Protein AF-A0A2D0HPA8-F1 (afdb_monomer_lite)

Sequence (218 aa):
MHELEEEIITNEELNSIHDSSLLIKNELLFLSPEKITESLLILWAENDDTSVSFEEDIQTKLNQIVSYNKPSDILLEEEEILIPQNEFSDEEIAYLFPPISQDISSSIDSQSCFSCILSDVWGEEPQSWNISMTPSFIKDIKNIDKKIHDLVLNAINQISEYPMKILGKTVKPLTGEKRYKGFWRYRIKDKYRLLYQPIKEEMKVILHSLKSRAEAYD

Structure (mmCIF, N/CA/C/O backbone):
data_AF-A0A2D0HPA8-F1
#
_entry.id   AF-A0A2D0HPA8-F1
#
loop_
_atom_site.group_PDB
_atom_site.id
_atom_site.type_symbol
_atom_site.label_atom_id
_atom_site.label_alt_id
_atom_site.label_comp_id
_atom_site.label_asym_id
_atom_site.label_entity_id
_atom_site.label_seq_id
_atom_site.pdbx_PDB_ins_code
_atom_site.Cartn_x
_atom_site.Cartn_y
_atom_site.Cartn_z
_atom_site.occupancy
_atom_site.B_iso_or_equiv
_atom_site.auth_seq_id
_atom_site.auth_comp_id
_atom_site.auth_asym_id
_atom_site.auth_atom_id
_atom_site.pdbx_PDB_model_num
ATOM 1 N N . MET A 1 1 ? 25.715 64.126 16.005 1.00 42.31 1 MET A N 1
ATOM 2 C CA . MET A 1 1 ? 26.228 62.775 16.294 1.00 42.31 1 MET A CA 1
ATOM 3 C C . MET A 1 1 ? 25.061 61.994 16.853 1.00 42.31 1 MET A C 1
ATOM 5 O O . MET A 1 1 ? 24.726 62.199 18.007 1.00 42.31 1 MET A O 1
ATOM 9 N N . HIS A 1 2 ? 24.366 61.248 15.997 1.00 47.84 2 HIS A N 1
ATOM 10 C CA . HIS A 1 2 ? 23.400 60.243 16.429 1.00 47.84 2 HIS A CA 1
ATOM 11 C C . HIS A 1 2 ? 24.140 58.913 16.333 1.00 47.84 2 HIS A C 1
ATOM 13 O O . HIS A 1 2 ? 24.562 58.536 15.241 1.00 47.84 2 HIS A O 1
ATOM 19 N N . GLU A 1 3 ? 24.401 58.299 17.483 1.00 51.81 3 GLU A N 1
ATOM 20 C CA . GLU A 1 3 ? 24.904 56.931 17.571 1.00 51.81 3 GLU A CA 1
ATOM 21 C C . GLU A 1 3 ? 23.795 56.000 17.074 1.00 51.81 3 GLU A C 1
ATOM 23 O O . GLU A 1 3 ? 22.666 56.054 17.559 1.00 51.81 3 GLU A O 1
ATOM 28 N N . LEU A 1 4 ? 24.102 55.227 16.033 1.00 57.81 4 LEU A N 1
ATOM 29 C CA . LEU A 1 4 ? 23.265 54.127 15.576 1.00 57.81 4 LEU A CA 1
ATOM 30 C C . LEU A 1 4 ? 23.593 52.935 16.474 1.00 57.81 4 LEU A C 1
ATOM 32 O O . LEU A 1 4 ? 24.712 52.426 16.438 1.00 57.81 4 LEU A O 1
ATOM 36 N N . GLU A 1 5 ? 22.638 52.541 17.309 1.00 56.62 5 GLU A N 1
ATOM 37 C CA . GLU A 1 5 ? 22.696 51.288 18.053 1.00 56.62 5 GLU A CA 1
ATOM 38 C C . GLU A 1 5 ? 22.391 50.152 17.067 1.00 56.62 5 GLU A C 1
ATOM 40 O O . GLU A 1 5 ? 21.282 50.045 16.546 1.00 56.62 5 GLU A O 1
ATOM 45 N N . GLU A 1 6 ? 23.404 49.349 16.738 1.00 56.59 6 GLU A N 1
ATOM 46 C CA . GLU A 1 6 ? 23.232 48.139 15.934 1.00 56.59 6 GLU A CA 1
ATOM 47 C C . GLU A 1 6 ? 22.634 47.033 16.814 1.00 56.59 6 GLU A C 1
ATOM 49 O O . GLU A 1 6 ? 23.250 46.576 17.780 1.00 56.59 6 GLU A O 1
ATOM 54 N N . GLU A 1 7 ? 21.414 46.615 16.485 1.00 61.91 7 GLU A N 1
ATOM 55 C CA . GLU A 1 7 ? 20.700 45.535 17.160 1.00 61.91 7 GLU A CA 1
ATOM 56 C C . GLU A 1 7 ? 21.277 44.181 16.709 1.00 61.91 7 GLU A C 1
ATOM 58 O O . GLU A 1 7 ? 21.147 43.765 15.555 1.00 61.91 7 GLU A O 1
ATOM 63 N N . ILE A 1 8 ? 21.991 43.503 17.611 1.00 62.97 8 ILE A N 1
ATOM 64 C CA . ILE A 1 8 ? 22.601 42.196 17.343 1.00 62.97 8 ILE A CA 1
ATOM 65 C C . ILE A 1 8 ? 21.520 41.124 17.496 1.00 62.97 8 ILE A C 1
ATOM 67 O O . ILE A 1 8 ? 21.228 40.682 18.607 1.00 62.97 8 ILE A O 1
ATOM 71 N N . ILE A 1 9 ? 20.955 40.690 16.369 1.00 57.47 9 ILE A N 1
ATOM 72 C CA . ILE A 1 9 ? 20.030 39.551 16.316 1.00 57.47 9 ILE A CA 1
ATOM 73 C C . ILE A 1 9 ? 20.774 38.293 16.769 1.00 57.47 9 ILE A C 1
ATOM 75 O O . ILE A 1 9 ? 21.860 37.967 16.278 1.00 57.47 9 ILE A O 1
ATOM 79 N N . THR A 1 10 ? 20.193 37.580 17.728 1.00 70.31 10 THR A N 1
ATOM 80 C CA . THR A 1 10 ? 20.822 36.394 18.309 1.00 70.31 10 THR A CA 1
ATOM 81 C C . THR A 1 10 ? 20.613 35.162 17.423 1.00 70.31 10 THR A C 1
ATOM 83 O O . THR A 1 10 ? 19.606 35.015 16.731 1.00 70.31 10 THR A O 1
ATOM 86 N N . ASN A 1 11 ? 21.561 34.219 17.450 1.00 54.97 11 ASN A N 1
ATOM 87 C CA . ASN A 1 11 ? 21.474 32.980 16.659 1.00 54.97 11 ASN A CA 1
ATOM 88 C C . ASN A 1 11 ? 20.256 32.101 17.021 1.00 54.97 11 ASN A C 1
ATOM 90 O O . ASN A 1 11 ? 19.875 31.232 16.239 1.00 54.97 11 ASN A O 1
ATOM 94 N N . GLU A 1 12 ? 19.640 32.309 18.187 1.00 64.44 12 GLU A N 1
ATOM 95 C CA . GLU A 1 12 ? 18.405 31.624 18.591 1.00 64.44 12 GLU A CA 1
ATOM 96 C C . GLU A 1 12 ? 17.183 32.131 17.812 1.00 64.44 12 GLU A C 1
ATOM 98 O O . GLU A 1 12 ? 16.367 31.328 17.356 1.00 64.44 12 GLU A O 1
ATOM 103 N N . GLU A 1 13 ? 17.097 33.439 17.561 1.00 62.66 13 GLU A N 1
ATOM 104 C CA . GLU A 1 13 ? 16.017 34.038 16.768 1.00 62.66 13 GLU A CA 1
ATOM 105 C C . GLU A 1 13 ? 16.114 33.637 15.292 1.00 62.66 13 GLU A C 1
ATOM 107 O O . GLU A 1 13 ? 15.105 33.297 14.673 1.00 62.66 13 GLU A O 1
ATOM 112 N N . LEU A 1 14 ? 17.332 33.553 14.743 1.00 56.69 14 LEU A N 1
ATOM 113 C CA . LEU A 1 14 ? 17.553 33.066 13.376 1.00 56.69 14 LEU A CA 1
ATOM 114 C C . LEU A 1 14 ? 17.110 31.606 13.186 1.00 56.69 14 LEU A C 1
ATOM 116 O O . LEU A 1 14 ? 16.544 31.268 12.144 1.00 56.69 14 LEU A O 1
ATOM 120 N N . ASN A 1 15 ? 17.309 30.748 14.190 1.00 50.81 15 ASN A N 1
ATOM 121 C CA . ASN A 1 15 ? 16.859 29.354 14.129 1.00 50.81 15 ASN A CA 1
ATOM 122 C C . ASN A 1 15 ? 15.328 29.234 14.242 1.00 50.81 15 ASN A C 1
ATOM 124 O O . ASN A 1 15 ? 14.728 28.438 13.521 1.00 50.81 15 ASN A O 1
ATOM 128 N N . SER A 1 16 ? 14.685 30.079 15.055 1.00 57.41 16 SER A N 1
ATOM 129 C CA . SER A 1 16 ? 13.218 30.148 15.167 1.00 57.41 16 SER A CA 1
ATOM 130 C C . SER A 1 16 ? 12.544 30.585 13.853 1.00 57.41 16 SER A C 1
ATOM 132 O O . SER A 1 16 ? 11.535 30.013 13.421 1.00 57.41 16 SER A O 1
ATOM 134 N N . ILE A 1 17 ? 13.149 31.550 13.148 1.00 57.31 17 ILE A N 1
ATOM 135 C CA . ILE A 1 17 ? 12.680 32.003 11.828 1.00 57.31 17 ILE A CA 1
ATOM 136 C C . ILE A 1 17 ? 12.867 30.897 10.775 1.00 57.31 17 ILE A C 1
ATOM 138 O O . ILE A 1 17 ? 12.005 30.703 9.909 1.00 57.31 17 ILE A O 1
ATOM 142 N N . HIS A 1 18 ? 13.962 30.130 10.851 1.00 54.34 18 HIS A N 1
ATOM 143 C CA . HIS A 1 18 ? 14.224 29.063 9.888 1.00 54.34 18 HIS A CA 1
ATOM 144 C C . HIS A 1 18 ? 13.228 27.897 10.007 1.00 54.34 18 HIS A C 1
ATOM 146 O O . HIS A 1 18 ? 12.743 27.414 8.975 1.00 54.34 18 HIS A O 1
ATOM 152 N N . ASP A 1 19 ? 12.869 27.503 11.232 1.00 53.75 19 ASP A N 1
ATOM 153 C CA . ASP A 1 19 ? 11.889 26.441 11.491 1.00 53.75 19 ASP A CA 1
ATOM 154 C C . ASP A 1 19 ? 10.466 26.854 11.085 1.00 53.75 19 ASP A C 1
ATOM 156 O O . ASP A 1 19 ? 9.742 26.072 10.459 1.00 53.75 19 ASP A O 1
ATOM 160 N N . SER A 1 20 ? 10.095 28.116 11.319 1.00 55.00 20 SER A N 1
ATOM 161 C CA . SER A 1 20 ? 8.803 28.668 10.884 1.00 55.00 20 SER A CA 1
ATOM 162 C C . SER A 1 20 ? 8.675 28.685 9.351 1.00 55.00 20 SER A C 1
ATOM 164 O O . SER A 1 20 ? 7.633 28.334 8.796 1.00 55.00 20 SER A O 1
ATOM 166 N N . SER A 1 21 ? 9.764 28.995 8.634 1.00 54.41 21 SER A N 1
ATOM 167 C CA . SER A 1 21 ? 9.801 28.963 7.162 1.00 54.41 21 SER A CA 1
ATOM 168 C C . SER A 1 21 ? 9.647 27.549 6.584 1.00 54.41 21 SER A C 1
ATOM 170 O O . SER A 1 21 ? 9.058 27.372 5.514 1.00 54.41 21 SER A O 1
ATOM 172 N N . LEU A 1 22 ? 10.171 26.526 7.267 1.00 51.84 22 LEU A N 1
ATOM 173 C CA . LEU A 1 22 ? 10.079 25.128 6.830 1.00 51.84 22 LEU A CA 1
ATOM 174 C C . LEU A 1 22 ? 8.678 24.539 7.029 1.00 51.84 22 LEU A C 1
ATOM 176 O O . LEU A 1 22 ? 8.232 23.755 6.189 1.00 51.84 22 LEU A O 1
ATOM 180 N N . LEU A 1 23 ? 7.974 24.940 8.089 1.00 53.09 23 LEU A N 1
ATOM 181 C CA . LEU A 1 23 ? 6.579 24.556 8.317 1.00 53.09 23 LEU A CA 1
ATOM 182 C C . LEU A 1 23 ? 5.662 25.098 7.213 1.00 53.09 23 LEU A C 1
ATOM 184 O O . LEU A 1 23 ? 4.943 24.321 6.585 1.00 53.09 23 LEU A O 1
ATOM 188 N N . ILE A 1 24 ? 5.792 26.385 6.880 1.00 58.16 24 ILE A N 1
ATOM 189 C CA . ILE A 1 24 ? 4.977 27.034 5.841 1.00 58.16 24 ILE A CA 1
ATOM 190 C C . ILE A 1 24 ? 5.233 26.405 4.459 1.00 58.16 24 ILE A C 1
ATOM 192 O O . ILE A 1 24 ? 4.303 26.155 3.694 1.00 58.16 24 ILE A O 1
ATOM 196 N N . LYS A 1 25 ? 6.490 26.063 4.135 1.00 56.59 25 LYS A N 1
ATOM 197 C CA . LYS A 1 25 ? 6.831 25.413 2.854 1.00 56.59 25 LYS A CA 1
ATOM 198 C C . LYS A 1 25 ? 6.223 24.018 2.699 1.00 56.59 25 LYS A C 1
ATOM 200 O O . LYS A 1 25 ? 5.894 23.634 1.580 1.00 56.59 25 LYS A O 1
ATOM 205 N N . ASN A 1 26 ? 6.082 23.265 3.789 1.00 49.19 26 ASN A N 1
ATOM 206 C CA . ASN A 1 26 ? 5.514 21.917 3.741 1.00 49.19 26 ASN A CA 1
ATOM 207 C C . ASN A 1 26 ? 3.983 21.921 3.667 1.00 49.19 26 ASN A C 1
ATOM 209 O O . ASN A 1 26 ? 3.405 21.007 3.085 1.00 49.19 26 ASN A O 1
ATOM 213 N N . GLU A 1 27 ? 3.334 22.951 4.203 1.00 54.69 27 GLU A N 1
ATOM 214 C CA . GLU A 1 27 ? 1.876 23.090 4.181 1.00 54.69 27 GLU A CA 1
ATOM 215 C C . GLU A 1 27 ? 1.362 23.551 2.803 1.00 54.69 27 GLU A C 1
ATOM 217 O O . GLU A 1 27 ? 0.350 23.055 2.305 1.00 54.69 27 GLU A O 1
ATOM 222 N N . LEU A 1 28 ? 2.133 24.396 2.107 1.00 54.59 28 LEU A N 1
ATOM 223 C CA . LEU A 1 28 ? 1.810 24.877 0.757 1.00 54.59 28 LEU A CA 1
ATOM 224 C C . LEU A 1 28 ? 1.932 23.804 -0.344 1.00 54.59 28 LEU A C 1
ATOM 226 O O . LEU A 1 28 ? 1.370 23.977 -1.423 1.00 54.59 28 LEU A O 1
ATOM 230 N N . LEU A 1 29 ? 2.623 22.684 -0.091 1.00 56.84 29 LEU A N 1
ATOM 231 C CA . LEU A 1 29 ? 2.801 21.599 -1.072 1.00 56.84 29 LEU A CA 1
ATOM 232 C C . LEU A 1 29 ? 1.519 20.799 -1.360 1.00 56.84 29 LEU A C 1
ATOM 234 O O . LEU A 1 29 ? 1.482 20.049 -2.336 1.00 56.84 29 LEU A O 1
ATOM 238 N N . PHE A 1 30 ? 0.477 20.953 -0.539 1.00 59.31 30 PHE A N 1
ATOM 239 C CA . PHE A 1 30 ? -0.777 20.197 -0.654 1.00 59.31 30 PHE A CA 1
ATOM 240 C C . PHE A 1 30 ? -1.977 21.046 -1.087 1.00 59.31 30 PHE A C 1
ATOM 242 O O . PHE A 1 30 ? -3.088 20.527 -1.207 1.00 59.31 30 PHE A O 1
ATOM 249 N N . LEU A 1 31 ? -1.775 22.342 -1.330 1.00 64.50 31 LEU A N 1
ATOM 250 C CA . LEU A 1 31 ? -2.844 23.244 -1.743 1.00 64.50 31 LEU A CA 1
ATOM 251 C C . LEU A 1 31 ? -3.004 23.261 -3.268 1.00 64.50 31 LEU A C 1
ATOM 253 O O . LEU A 1 31 ? -2.039 23.148 -4.024 1.00 64.50 31 LEU A O 1
ATOM 257 N N . SER A 1 32 ? -4.250 23.411 -3.727 1.00 69.44 32 SER A N 1
ATOM 258 C CA . SER A 1 32 ? -4.522 23.688 -5.138 1.00 69.44 32 SER A CA 1
ATOM 259 C C . SER A 1 32 ? -3.882 25.025 -5.541 1.00 69.44 32 SER A C 1
ATOM 261 O O . SER A 1 32 ? -3.749 25.911 -4.693 1.00 69.44 32 SER A O 1
ATOM 263 N N . PRO A 1 33 ? -3.518 25.218 -6.823 1.00 68.81 33 PRO A N 1
ATOM 264 C CA . PRO A 1 33 ? -2.883 26.455 -7.287 1.00 68.81 33 PRO A CA 1
ATOM 265 C C . PRO A 1 33 ? -3.643 27.733 -6.895 1.00 68.81 33 PRO A C 1
ATOM 267 O O . PRO A 1 33 ? -3.026 28.715 -6.499 1.00 68.81 33 PRO A O 1
ATOM 270 N N . GLU A 1 34 ? -4.976 27.682 -6.924 1.00 69.00 34 GLU A N 1
ATOM 271 C CA . GLU A 1 34 ? -5.874 28.780 -6.533 1.00 69.00 34 GLU A CA 1
ATOM 272 C C . GLU A 1 34 ? -5.780 29.110 -5.032 1.00 69.00 34 GLU A C 1
ATOM 274 O O . GLU A 1 34 ? -5.759 30.274 -4.634 1.00 69.00 34 GLU A O 1
ATOM 279 N N . LYS A 1 35 ? -5.639 28.089 -4.180 1.00 72.00 35 LYS A N 1
ATOM 280 C CA . LYS A 1 35 ? -5.486 28.284 -2.733 1.00 72.00 35 LYS A CA 1
ATOM 281 C C . LYS A 1 35 ? -4.099 28.795 -2.365 1.00 72.00 35 LYS A C 1
ATOM 283 O O . LYS A 1 35 ? -3.975 29.592 -1.444 1.00 72.00 35 LYS A O 1
ATOM 288 N N . ILE A 1 36 ? -3.067 28.389 -3.107 1.00 77.12 36 ILE A N 1
ATOM 289 C CA . ILE A 1 36 ? -1.711 28.928 -2.938 1.00 77.12 36 ILE A CA 1
ATOM 290 C C . ILE A 1 36 ? -1.713 30.434 -3.222 1.00 77.12 36 ILE A C 1
ATOM 292 O O . ILE A 1 36 ? -1.121 31.196 -2.460 1.00 77.12 36 ILE A O 1
ATOM 296 N N . THR A 1 37 ? -2.409 30.877 -4.274 1.00 75.62 37 THR A N 1
ATOM 297 C CA . THR A 1 37 ? -2.510 32.306 -4.600 1.00 75.62 37 THR A CA 1
ATOM 298 C C . THR A 1 37 ? -3.247 33.100 -3.526 1.00 75.62 37 THR A C 1
ATOM 300 O O . THR A 1 37 ? -2.776 34.171 -3.162 1.00 75.62 37 THR A O 1
ATOM 303 N N . GLU A 1 38 ? -4.335 32.572 -2.959 1.00 73.00 38 GLU A N 1
ATOM 304 C CA . GLU A 1 38 ? -5.063 33.245 -1.873 1.00 73.00 38 GLU A CA 1
ATOM 305 C C . GLU A 1 38 ? -4.237 33.328 -0.582 1.00 73.00 38 GLU A C 1
ATOM 307 O O . GLU A 1 38 ? -4.158 34.391 0.030 1.00 73.00 38 GLU A O 1
ATOM 312 N N . SER A 1 39 ? -3.561 32.243 -0.188 1.00 75.31 39 SER A N 1
ATOM 313 C CA . SER A 1 39 ? -2.704 32.239 1.006 1.00 75.31 39 SER A CA 1
ATOM 314 C C . SER A 1 39 ? -1.502 33.176 0.871 1.00 75.31 39 SER A C 1
ATOM 316 O O . SER A 1 39 ? -1.130 33.839 1.837 1.00 75.31 39 SER A O 1
ATOM 318 N N . LEU A 1 40 ? -0.910 33.275 -0.323 1.00 75.06 40 LEU A N 1
ATOM 319 C CA . LEU A 1 40 ? 0.162 34.236 -0.586 1.00 75.06 40 LEU A CA 1
ATOM 320 C C . LEU A 1 40 ? -0.352 35.680 -0.574 1.00 75.06 40 LEU A C 1
ATOM 322 O O . LEU A 1 40 ? 0.330 36.546 -0.037 1.00 75.06 40 LEU A O 1
ATOM 326 N N . LEU A 1 41 ? -1.558 35.935 -1.093 1.00 72.62 41 LEU A N 1
ATOM 327 C CA . LEU A 1 41 ? -2.172 37.266 -1.089 1.00 72.62 41 LEU A CA 1
ATOM 328 C C . LEU A 1 41 ? -2.477 37.761 0.337 1.00 72.62 41 LEU A C 1
ATOM 330 O O . LEU A 1 41 ? -2.283 38.937 0.631 1.00 72.62 41 LEU A O 1
ATOM 334 N N . ILE A 1 42 ? -2.910 36.866 1.232 1.00 74.88 42 ILE A N 1
ATOM 335 C CA . ILE A 1 42 ? -3.140 37.180 2.654 1.00 74.88 42 ILE A CA 1
ATOM 336 C C . ILE A 1 42 ? -1.818 37.528 3.351 1.00 74.88 42 ILE A C 1
ATOM 338 O O . ILE A 1 42 ? -1.732 38.556 4.015 1.00 74.88 42 ILE A O 1
ATOM 342 N N . LEU A 1 43 ? -0.764 36.733 3.129 1.00 71.00 43 LEU A N 1
ATOM 343 C CA . LEU A 1 43 ? 0.575 37.011 3.668 1.00 71.00 43 LEU A CA 1
ATOM 344 C C . LEU A 1 43 ? 1.173 38.325 3.138 1.00 71.00 43 LEU A C 1
ATOM 346 O O . LEU A 1 43 ? 1.990 38.947 3.817 1.00 71.00 43 LEU A O 1
ATOM 350 N N . TRP A 1 44 ? 0.793 38.751 1.930 1.00 65.31 44 TRP A N 1
ATOM 351 C CA . TRP A 1 44 ? 1.188 40.049 1.380 1.00 65.31 44 TRP A CA 1
ATOM 352 C C . TRP A 1 44 ? 0.438 41.206 2.039 1.00 65.31 44 TRP A C 1
ATOM 354 O O . TRP A 1 44 ? 1.056 42.218 2.345 1.00 65.31 44 TRP A O 1
ATOM 364 N N . ALA A 1 45 ? -0.866 41.057 2.287 1.00 71.12 45 ALA A N 1
ATOM 365 C CA . ALA A 1 45 ? -1.681 42.098 2.914 1.00 71.12 45 ALA A CA 1
ATOM 366 C C . ALA A 1 45 ? -1.282 42.390 4.373 1.00 71.12 45 ALA A C 1
ATOM 368 O O . ALA A 1 45 ? -1.593 43.458 4.890 1.00 71.12 45 ALA A O 1
ATOM 369 N N . GLU A 1 46 ? -0.598 41.456 5.038 1.00 74.12 46 GLU A N 1
ATOM 370 C CA . GLU A 1 46 ? -0.094 41.632 6.405 1.00 74.12 46 GLU A CA 1
ATOM 371 C C . GLU A 1 46 ? 1.288 42.309 6.475 1.00 74.12 46 GLU A C 1
ATOM 373 O O . GLU A 1 46 ? 1.693 42.747 7.551 1.00 74.12 46 GLU A O 1
ATOM 378 N N . ASN A 1 47 ? 2.009 42.435 5.353 1.00 65.88 47 ASN A N 1
ATOM 379 C CA . ASN A 1 47 ? 3.343 43.041 5.301 1.00 65.88 47 ASN A CA 1
ATOM 380 C C . ASN A 1 47 ? 3.303 44.369 4.530 1.00 65.88 47 ASN A C 1
ATOM 382 O O . ASN A 1 47 ? 3.630 44.433 3.348 1.00 65.88 47 ASN A O 1
ATOM 386 N N . ASP A 1 48 ? 2.910 45.437 5.221 1.00 58.25 48 ASP A N 1
ATOM 387 C CA . ASP A 1 48 ? 2.650 46.765 4.642 1.00 58.25 48 ASP A CA 1
ATOM 388 C C . ASP A 1 48 ? 3.907 47.624 4.376 1.00 58.25 48 ASP A C 1
ATOM 390 O O . ASP A 1 48 ? 3.797 48.826 4.139 1.00 58.25 48 ASP A O 1
ATOM 394 N N . ASP A 1 49 ? 5.115 47.047 4.379 1.00 58.38 49 ASP A N 1
ATOM 395 C CA . ASP A 1 49 ? 6.345 47.822 4.195 1.00 58.38 49 ASP A CA 1
ATOM 396 C C . ASP A 1 49 ? 7.327 47.201 3.187 1.00 58.38 49 ASP A C 1
ATOM 398 O O . ASP A 1 49 ? 7.763 46.058 3.310 1.00 58.38 49 ASP A O 1
ATOM 402 N N . THR A 1 50 ? 7.754 48.048 2.241 1.00 52.41 50 THR A N 1
ATOM 403 C CA . THR A 1 50 ? 8.881 47.928 1.286 1.00 52.41 50 THR A CA 1
ATOM 404 C C . THR A 1 50 ? 8.649 47.303 -0.108 1.00 52.41 50 THR A C 1
ATOM 406 O O . THR A 1 50 ? 8.949 46.157 -0.418 1.00 52.41 50 THR A O 1
ATOM 409 N N . SER A 1 51 ? 8.213 48.188 -1.011 1.00 53.72 51 SER A N 1
ATOM 410 C CA . SER A 1 51 ? 8.709 48.456 -2.378 1.00 53.72 51 SER A CA 1
ATOM 411 C C . SER A 1 51 ? 9.249 47.325 -3.288 1.00 53.72 51 SER A C 1
ATOM 413 O O . SER A 1 51 ? 10.407 46.926 -3.178 1.00 53.72 51 SER A O 1
ATOM 415 N N . VAL A 1 52 ? 8.464 47.019 -4.336 1.00 54.94 52 VAL A N 1
ATOM 416 C CA . VAL A 1 52 ? 8.789 46.861 -5.786 1.00 54.94 52 VAL A CA 1
ATOM 417 C C . VAL A 1 52 ? 9.846 45.826 -6.243 1.00 54.94 52 VAL A C 1
ATOM 419 O O . VAL A 1 52 ? 9.763 45.353 -7.370 1.00 54.94 52 VAL A O 1
ATOM 422 N N . SER A 1 53 ? 10.789 45.382 -5.413 1.00 56.97 53 SER A N 1
ATOM 423 C CA . SER A 1 53 ? 11.832 44.405 -5.801 1.00 56.97 53 SER A CA 1
ATOM 424 C C . SER A 1 53 ? 11.343 42.944 -5.770 1.00 56.97 53 SER A C 1
ATOM 426 O O . SER A 1 53 ? 11.950 42.049 -6.353 1.00 56.97 53 SER A O 1
ATOM 428 N N . PHE A 1 54 ? 10.233 42.676 -5.077 1.00 55.91 54 PHE A N 1
ATOM 429 C CA . PHE A 1 54 ? 9.803 41.312 -4.758 1.00 55.91 54 PHE A CA 1
ATOM 430 C C . PHE A 1 54 ? 8.842 40.693 -5.789 1.00 55.91 54 PHE A C 1
ATOM 432 O O . PHE A 1 54 ? 8.832 39.473 -5.959 1.00 55.91 54 PHE A O 1
ATOM 439 N N . GLU A 1 55 ? 8.084 41.509 -6.534 1.00 60.22 55 GLU A N 1
ATOM 440 C CA . GLU A 1 55 ? 7.183 41.014 -7.590 1.00 60.22 55 GLU A CA 1
ATOM 441 C C . GLU A 1 55 ? 7.955 40.341 -8.734 1.00 60.22 55 GLU A C 1
ATOM 443 O O . GLU A 1 55 ? 7.547 39.279 -9.208 1.00 60.22 55 GLU A O 1
ATOM 448 N N . GLU A 1 56 ? 9.113 40.887 -9.128 1.00 65.88 56 GLU A N 1
ATOM 449 C CA . GLU A 1 56 ? 9.976 40.248 -10.129 1.00 65.88 56 GLU A CA 1
ATOM 450 C C . GLU A 1 56 ? 10.523 38.902 -9.630 1.00 65.88 56 GLU A C 1
ATOM 452 O O . GLU A 1 56 ? 10.617 37.951 -10.411 1.00 65.88 56 GLU A O 1
ATOM 457 N N . ASP A 1 57 ? 10.813 38.766 -8.332 1.00 71.44 57 ASP A N 1
ATOM 458 C CA . ASP A 1 57 ? 11.340 37.524 -7.754 1.00 71.44 57 ASP A CA 1
ATOM 459 C C . ASP A 1 57 ? 10.257 36.435 -7.642 1.00 71.44 57 ASP A C 1
ATOM 461 O O . ASP A 1 57 ? 10.510 35.258 -7.927 1.00 71.44 57 ASP A O 1
ATOM 465 N N . ILE A 1 58 ? 9.014 36.815 -7.323 1.00 70.75 58 ILE A N 1
ATOM 466 C CA . ILE A 1 58 ? 7.876 35.885 -7.308 1.00 70.75 58 ILE A CA 1
ATOM 467 C C . ILE A 1 58 ? 7.486 35.465 -8.719 1.00 70.75 58 ILE A C 1
ATOM 469 O O . ILE A 1 58 ? 7.313 34.267 -8.965 1.00 70.75 58 ILE A O 1
ATOM 473 N N . GLN A 1 59 ? 7.425 36.397 -9.670 1.00 68.00 59 GLN A N 1
ATOM 474 C CA . GLN A 1 59 ? 7.115 36.051 -11.053 1.00 68.00 59 GLN A CA 1
ATOM 475 C C . GLN A 1 59 ? 8.210 35.157 -11.656 1.00 68.00 59 GLN A C 1
ATOM 477 O O . GLN A 1 59 ? 7.911 34.206 -12.382 1.00 68.00 59 GLN A O 1
ATOM 482 N N . THR A 1 60 ? 9.477 35.386 -11.295 1.00 71.94 60 THR A N 1
ATOM 483 C CA . THR A 1 60 ? 10.600 34.529 -11.702 1.00 71.94 60 THR A CA 1
ATOM 484 C C . THR A 1 60 ? 10.488 33.125 -11.103 1.00 71.94 60 THR A C 1
ATOM 486 O O . THR A 1 60 ? 10.653 32.138 -11.824 1.00 71.94 60 THR A O 1
ATOM 489 N N . LYS A 1 61 ? 10.139 32.999 -9.816 1.00 71.94 61 LYS A N 1
ATOM 490 C CA . LYS A 1 61 ? 9.948 31.695 -9.155 1.00 71.94 61 LYS A CA 1
ATOM 491 C C . LYS A 1 61 ? 8.734 30.933 -9.688 1.00 71.94 61 LYS A C 1
ATOM 493 O O . LYS A 1 61 ? 8.837 29.729 -9.924 1.00 71.94 61 LYS A O 1
ATOM 498 N N . LEU A 1 62 ? 7.621 31.613 -9.963 1.00 68.56 62 LEU A N 1
ATOM 499 C CA . LEU A 1 62 ? 6.448 31.005 -10.598 1.00 68.56 62 LEU A CA 1
ATOM 500 C C . LEU A 1 62 ? 6.769 30.522 -12.018 1.00 68.56 62 LEU A C 1
ATOM 502 O O . LEU A 1 62 ? 6.447 29.386 -12.366 1.00 68.56 62 LEU A O 1
ATOM 506 N N . ASN A 1 63 ? 7.489 31.317 -12.812 1.00 65.25 63 ASN A N 1
ATOM 507 C CA . ASN A 1 63 ? 7.912 30.917 -14.156 1.00 65.25 63 ASN A CA 1
ATOM 508 C C . ASN A 1 63 ? 8.887 29.727 -14.139 1.00 65.25 63 ASN A C 1
ATOM 510 O O . ASN A 1 63 ? 8.806 28.857 -15.009 1.00 65.25 63 ASN A O 1
ATOM 514 N N . GLN A 1 64 ? 9.767 29.632 -13.135 1.00 65.06 64 GLN A N 1
ATOM 515 C CA . GLN A 1 64 ? 10.607 28.448 -12.940 1.00 65.06 64 GLN A CA 1
ATOM 516 C C . GLN A 1 64 ? 9.758 27.203 -12.663 1.00 65.06 64 GLN A C 1
ATOM 518 O O . GLN A 1 64 ? 9.956 26.187 -13.329 1.00 65.06 64 GLN A O 1
ATOM 523 N N . ILE A 1 65 ? 8.768 27.289 -11.769 1.00 58.47 65 ILE A N 1
ATOM 524 C CA . ILE A 1 65 ? 7.866 26.174 -11.431 1.00 58.47 65 ILE A CA 1
ATOM 525 C C . ILE A 1 65 ? 7.038 25.730 -12.650 1.00 58.47 65 ILE A C 1
ATOM 527 O O . ILE A 1 65 ? 6.893 24.533 -12.896 1.00 58.47 65 ILE A O 1
ATOM 531 N N . VAL A 1 66 ? 6.550 26.672 -13.462 1.00 59.00 66 VAL A N 1
ATOM 532 C CA . VAL A 1 66 ? 5.801 26.366 -14.693 1.00 59.00 66 VAL A CA 1
ATOM 533 C C . VAL A 1 66 ? 6.702 25.724 -15.758 1.00 59.00 66 VAL A C 1
ATOM 535 O O . VAL A 1 66 ? 6.264 24.805 -16.450 1.00 59.00 66 VAL A O 1
ATOM 538 N N . SER A 1 67 ? 7.980 26.118 -15.855 1.00 48.53 67 SER A N 1
ATOM 539 C CA . SER A 1 67 ? 8.928 25.520 -16.813 1.00 48.53 67 SER A CA 1
ATOM 540 C C . SER A 1 67 ? 9.213 24.032 -16.552 1.00 48.53 67 SER A C 1
ATOM 542 O O . SER A 1 67 ? 9.403 23.275 -17.504 1.00 48.53 67 SER A O 1
ATOM 544 N N . TYR A 1 68 ? 9.158 23.587 -15.290 1.00 45.16 68 TYR A N 1
ATOM 545 C CA . TYR A 1 68 ? 9.329 22.176 -14.914 1.00 45.16 68 TYR A CA 1
ATOM 546 C C . TYR A 1 68 ? 8.116 21.298 -15.248 1.00 45.16 68 TYR A C 1
ATOM 548 O O . TYR A 1 68 ? 8.240 20.075 -15.290 1.00 45.16 68 TYR A O 1
ATOM 556 N N . ASN A 1 69 ? 6.964 21.908 -15.533 1.00 43.72 69 ASN A N 1
ATOM 557 C CA . ASN A 1 69 ? 5.724 21.214 -15.873 1.00 43.72 69 ASN A CA 1
ATOM 558 C C . ASN A 1 69 ? 5.405 21.232 -17.370 1.00 43.72 69 ASN A C 1
ATOM 560 O O . ASN A 1 69 ? 4.297 20.864 -17.753 1.00 43.72 69 ASN A O 1
ATOM 564 N N . LYS A 1 70 ? 6.351 21.625 -18.233 1.00 39.75 70 LYS A N 1
ATOM 565 C CA . LYS A 1 70 ? 6.144 21.556 -19.681 1.00 39.75 70 LYS A CA 1
ATOM 566 C C . LYS A 1 70 ? 6.121 20.078 -20.110 1.00 39.75 70 LYS A C 1
ATOM 568 O O . LYS A 1 70 ? 7.161 19.418 -20.024 1.00 39.75 70 LYS A O 1
ATOM 573 N N . PRO A 1 71 ? 4.971 19.522 -20.537 1.00 39.19 71 PRO A N 1
ATOM 574 C CA . PRO A 1 71 ? 4.930 18.155 -21.026 1.00 39.19 71 PRO A CA 1
ATOM 575 C C . PRO A 1 71 ? 5.807 18.080 -22.275 1.00 39.19 71 PRO A C 1
ATOM 577 O O . PRO A 1 71 ? 5.672 18.886 -23.192 1.00 39.19 71 PRO A O 1
ATOM 580 N N . SER A 1 72 ? 6.761 17.155 -22.277 1.00 40.44 72 SER A N 1
ATOM 581 C CA . SER A 1 72 ? 7.543 16.840 -23.467 1.00 40.44 72 SER A CA 1
ATOM 582 C C . SER A 1 72 ? 6.581 16.358 -24.549 1.00 40.44 72 SER A C 1
ATOM 584 O O . SER A 1 72 ? 5.768 15.476 -24.272 1.00 40.44 72 SER A O 1
ATOM 586 N N . ASP A 1 73 ? 6.666 16.944 -25.743 1.00 43.84 73 ASP A N 1
ATOM 587 C CA . ASP A 1 73 ? 5.875 16.567 -26.913 1.00 43.84 73 ASP A CA 1
ATOM 588 C C . ASP A 1 73 ? 6.061 15.069 -27.207 1.00 43.84 73 ASP A C 1
ATOM 590 O O . ASP A 1 73 ? 7.076 14.635 -27.752 1.00 43.84 73 ASP A O 1
ATOM 594 N N . ILE A 1 74 ? 5.086 14.260 -26.791 1.00 44.62 74 ILE A N 1
ATOM 595 C CA . ILE A 1 74 ? 4.969 12.855 -27.170 1.00 44.62 74 ILE A CA 1
ATOM 596 C C . ILE A 1 74 ? 4.009 12.829 -28.354 1.00 44.62 74 ILE A C 1
ATOM 598 O O . ILE A 1 74 ? 2.802 12.996 -28.189 1.00 44.62 74 ILE A O 1
ATOM 602 N N . LEU A 1 75 ? 4.569 12.636 -29.548 1.00 47.16 75 LEU A N 1
ATOM 603 C CA . LEU A 1 75 ? 3.823 12.262 -30.744 1.00 47.16 75 LEU A CA 1
ATOM 604 C C . LEU A 1 75 ? 3.160 10.904 -30.479 1.00 47.16 75 LEU A C 1
ATOM 606 O O . LEU A 1 75 ? 3.845 9.887 -30.364 1.00 47.16 75 LEU A O 1
ATOM 610 N N . LEU A 1 76 ? 1.838 10.907 -30.325 1.00 44.28 76 LEU A N 1
ATOM 611 C CA . LEU A 1 76 ? 1.023 9.699 -30.307 1.00 44.28 76 LEU A CA 1
ATOM 612 C C . LEU A 1 76 ? 0.570 9.426 -31.741 1.00 44.28 76 LEU A C 1
ATOM 614 O O . LEU A 1 76 ? -0.136 10.237 -32.335 1.00 44.28 76 LEU A O 1
ATOM 618 N N . GLU A 1 77 ? 1.012 8.298 -32.290 1.00 50.78 77 GLU A N 1
ATOM 619 C CA . GLU A 1 77 ? 0.424 7.717 -33.493 1.00 50.78 77 GLU A CA 1
ATOM 620 C C . GLU A 1 77 ? -0.991 7.233 -33.141 1.00 50.78 77 GLU A C 1
ATOM 622 O O . GLU A 1 77 ? -1.190 6.504 -32.166 1.00 50.78 77 GLU A O 1
ATOM 627 N N . GLU A 1 78 ? -1.980 7.711 -33.894 1.00 44.94 78 GLU A N 1
ATOM 628 C CA . GLU A 1 78 ? -3.389 7.360 -33.739 1.00 44.94 78 GLU A CA 1
ATOM 629 C C . GLU A 1 78 ? -3.604 5.911 -34.197 1.00 44.94 78 GLU A C 1
ATOM 631 O O . GLU A 1 78 ? -3.568 5.605 -35.388 1.00 44.94 78 GLU A O 1
ATOM 636 N N . GLU A 1 79 ? -3.805 4.999 -33.247 1.00 50.31 79 GLU A N 1
ATOM 637 C CA . GLU A 1 79 ? -4.226 3.627 -33.530 1.00 50.31 79 GLU A CA 1
ATOM 638 C C . GLU A 1 79 ? -5.765 3.583 -33.514 1.00 50.31 79 GLU A C 1
ATOM 640 O O . GLU A 1 79 ? -6.398 3.791 -32.475 1.00 50.31 79 GLU A O 1
ATOM 645 N N . GLU A 1 80 ? -6.380 3.369 -34.683 1.00 45.22 80 GLU A N 1
ATOM 646 C CA . GLU A 1 80 ? -7.833 3.246 -34.846 1.00 45.22 80 GLU A CA 1
ATOM 647 C C . GLU A 1 80 ? -8.375 2.050 -34.047 1.00 45.22 80 GLU A C 1
ATOM 649 O O . GLU A 1 80 ? -8.197 0.883 -34.405 1.00 45.22 80 GLU A O 1
ATOM 654 N N . ILE A 1 81 ? -9.095 2.338 -32.962 1.00 45.84 81 ILE A N 1
ATOM 655 C CA . ILE A 1 81 ? -9.850 1.336 -32.209 1.00 45.84 81 ILE A CA 1
ATOM 656 C C . ILE A 1 81 ? -11.189 1.112 -32.922 1.00 45.84 81 ILE A C 1
ATOM 658 O O . ILE A 1 81 ? -12.103 1.932 -32.838 1.00 45.84 81 ILE A O 1
ATOM 662 N N . LEU A 1 82 ? -11.318 -0.032 -33.596 1.00 44.03 82 LEU A N 1
ATOM 663 C CA . LEU A 1 82 ? -12.588 -0.541 -34.121 1.00 44.03 82 LEU A CA 1
ATOM 664 C C . LEU A 1 82 ? -13.544 -0.866 -32.961 1.00 44.03 82 LEU A C 1
ATOM 666 O O . LEU A 1 82 ? -13.420 -1.900 -32.302 1.00 44.03 82 LEU A O 1
ATOM 670 N N . ILE A 1 83 ? -14.515 0.016 -32.721 1.00 55.47 83 ILE A N 1
ATOM 671 C CA . ILE A 1 83 ? -15.642 -0.242 -31.818 1.00 55.47 83 ILE A CA 1
ATOM 672 C C . ILE A 1 83 ? -16.669 -1.101 -32.576 1.00 55.47 83 ILE A C 1
ATOM 674 O O . ILE A 1 83 ? -17.140 -0.677 -33.634 1.00 55.47 83 ILE A O 1
ATOM 678 N N . PRO A 1 84 ? -17.053 -2.288 -32.071 1.00 46.12 84 PRO A N 1
ATOM 679 C CA . PRO A 1 84 ? -18.145 -3.049 -32.658 1.00 46.12 84 PRO A CA 1
ATOM 680 C C . PRO A 1 84 ? -19.456 -2.273 -32.486 1.00 46.12 84 PRO A C 1
ATOM 682 O O . PRO A 1 84 ? -19.901 -2.016 -31.367 1.00 46.12 84 PRO A O 1
ATOM 685 N N . GLN A 1 85 ? -20.062 -1.899 -33.612 1.00 47.69 85 GLN A N 1
ATOM 686 C CA . GLN A 1 85 ? -21.418 -1.362 -33.685 1.00 47.69 85 GLN A CA 1
ATOM 687 C C . GLN A 1 85 ? -22.383 -2.480 -33.275 1.00 47.69 85 GLN A C 1
ATOM 689 O O . GLN A 1 85 ? -22.710 -3.356 -34.072 1.00 47.69 85 GLN A O 1
ATOM 694 N N . ASN A 1 86 ? -22.778 -2.494 -32.003 1.00 53.25 86 ASN A N 1
ATOM 695 C CA . ASN A 1 86 ? -23.891 -3.309 -31.543 1.00 53.25 86 ASN A CA 1
ATOM 696 C C . ASN A 1 86 ? -25.153 -2.454 -31.692 1.00 53.25 86 ASN A C 1
ATOM 698 O O . ASN A 1 86 ? -25.433 -1.606 -30.845 1.00 53.25 86 ASN A O 1
ATOM 702 N N . GLU A 1 87 ? -25.853 -2.628 -32.812 1.00 57.28 87 GLU A N 1
ATOM 703 C CA . GLU A 1 87 ? -27.146 -2.000 -33.085 1.00 57.28 87 GLU A CA 1
ATOM 704 C C . GLU A 1 87 ? -28.178 -2.539 -32.083 1.00 57.28 87 GLU A C 1
ATOM 706 O O . GLU A 1 87 ? -28.705 -3.640 -32.234 1.00 57.28 87 GLU A O 1
ATOM 711 N N . PHE A 1 88 ? -28.436 -1.777 -31.022 1.00 58.78 88 PHE A N 1
ATOM 712 C CA . PHE A 1 88 ? -29.643 -1.946 -30.220 1.00 58.78 88 PHE A CA 1
ATOM 713 C C . PHE A 1 88 ? -30.782 -1.219 -30.934 1.00 58.78 88 PHE A C 1
ATOM 715 O O . PHE A 1 88 ? -30.651 -0.047 -31.275 1.00 58.78 88 PHE A O 1
ATOM 722 N N . SER A 1 89 ? -31.891 -1.916 -31.178 1.00 65.19 89 SER A N 1
ATOM 723 C CA . SER A 1 89 ? -33.101 -1.317 -31.739 1.00 65.19 89 SER A CA 1
ATOM 724 C C . SER A 1 89 ? -33.713 -0.317 -30.754 1.00 65.19 89 SER A C 1
ATOM 726 O O . SER A 1 89 ? -33.887 -0.644 -29.577 1.00 65.19 89 SER A O 1
ATOM 728 N N . ASP A 1 90 ? -34.113 0.858 -31.248 1.00 62.16 90 ASP A N 1
ATOM 729 C CA . ASP A 1 90 ? -34.679 1.980 -30.474 1.00 62.16 90 ASP A CA 1
ATOM 730 C C . ASP A 1 90 ? -35.938 1.630 -29.645 1.00 62.16 90 ASP A C 1
ATOM 732 O O . ASP A 1 90 ? -36.364 2.398 -28.782 1.00 62.16 90 ASP A O 1
ATOM 736 N N . GLU A 1 91 ? -36.529 0.454 -29.856 1.00 64.50 91 GLU A N 1
ATOM 737 C CA . GLU A 1 91 ? -37.740 -0.014 -29.174 1.00 64.50 91 GLU A CA 1
ATOM 738 C C . GLU A 1 91 ? -37.481 -0.584 -27.760 1.00 64.50 91 GLU A C 1
ATOM 740 O O . GLU A 1 91 ? -38.412 -0.654 -26.957 1.00 64.50 91 GLU A O 1
ATOM 745 N N . GLU A 1 92 ? -36.236 -0.922 -27.391 1.00 57.56 92 GLU A N 1
ATOM 746 C CA . GLU A 1 92 ? -35.917 -1.479 -26.057 1.00 57.56 92 GLU A CA 1
ATOM 747 C C . GLU A 1 92 ? -35.613 -0.421 -24.976 1.00 57.56 92 GLU A C 1
ATOM 749 O O . GLU A 1 92 ? -35.639 -0.728 -23.782 1.00 57.56 92 GLU A O 1
ATOM 754 N N . ILE A 1 93 ? -35.383 0.846 -25.342 1.00 58.81 93 ILE A N 1
ATOM 755 C CA . ILE A 1 93 ? -34.977 1.897 -24.383 1.00 58.81 93 ILE A CA 1
ATOM 756 C C . ILE A 1 93 ? -36.179 2.469 -23.597 1.00 58.81 93 ILE A C 1
ATOM 758 O O . ILE A 1 93 ? -36.016 3.035 -22.513 1.00 58.81 93 ILE A O 1
ATOM 762 N N . ALA A 1 94 ? -37.412 2.258 -24.070 1.00 56.38 94 ALA A N 1
ATOM 763 C CA . ALA A 1 94 ? -38.622 2.834 -23.472 1.00 56.38 94 ALA A CA 1
ATOM 764 C C . ALA A 1 94 ? -39.036 2.220 -22.115 1.00 56.38 94 ALA A C 1
ATOM 766 O O . ALA A 1 94 ? -39.884 2.783 -21.424 1.00 56.38 94 ALA A O 1
ATOM 767 N N . TYR A 1 95 ? -38.443 1.095 -21.701 1.00 60.78 95 TYR A N 1
ATOM 768 C CA . TYR A 1 95 ? -38.839 0.386 -20.474 1.00 60.78 95 TYR A CA 1
ATOM 769 C C . TYR A 1 95 ? -38.002 0.718 -19.230 1.00 60.78 95 TYR A C 1
ATOM 771 O O . TYR A 1 95 ? -38.329 0.243 -18.143 1.00 60.78 95 TYR A O 1
ATOM 779 N N . LEU A 1 96 ? -36.945 1.530 -19.348 1.00 57.34 96 LEU A N 1
ATOM 780 C CA . LEU A 1 96 ? -36.026 1.793 -18.228 1.00 57.34 96 LEU A CA 1
ATOM 781 C C . LEU A 1 96 ? -36.270 3.110 -17.481 1.00 57.34 96 LEU A C 1
ATOM 783 O O . LEU A 1 96 ? -35.717 3.293 -16.398 1.00 57.34 96 LEU A O 1
ATOM 787 N N . PHE A 1 97 ? -37.123 3.998 -17.994 1.00 59.62 97 PHE A N 1
ATOM 788 C CA . PHE A 1 97 ? -37.413 5.278 -17.346 1.00 59.62 97 PHE A CA 1
ATOM 789 C C . PHE A 1 97 ? -38.924 5.534 -17.312 1.00 59.62 97 PHE A C 1
ATOM 791 O O . PHE A 1 97 ? -39.492 5.934 -18.329 1.00 59.62 97 PHE A O 1
ATOM 798 N N . PRO A 1 98 ? -39.613 5.305 -16.176 1.00 57.19 98 PRO A N 1
ATOM 799 C CA . PRO A 1 98 ? -40.999 5.733 -16.048 1.00 57.19 98 PRO A CA 1
ATOM 800 C C . PRO A 1 98 ? -41.085 7.264 -16.197 1.00 57.19 98 PRO A C 1
ATOM 802 O O . PRO A 1 98 ? -40.185 7.974 -15.736 1.00 57.19 98 PRO A O 1
ATOM 805 N N . PRO A 1 99 ? -42.149 7.790 -16.830 1.00 55.28 99 PRO A N 1
ATOM 806 C CA . PRO A 1 99 ? -42.319 9.224 -17.010 1.00 55.28 99 PRO A CA 1
ATOM 807 C C . PRO A 1 99 ? -42.383 9.909 -15.643 1.00 55.28 99 PRO A C 1
ATOM 809 O O . PRO A 1 99 ? -43.206 9.566 -14.794 1.00 55.28 99 PRO A O 1
ATOM 812 N N . ILE A 1 100 ? -41.492 10.877 -15.435 1.00 53.38 100 ILE A N 1
ATOM 813 C CA . ILE A 1 100 ? -41.500 11.739 -14.255 1.00 53.38 100 ILE A CA 1
ATOM 814 C C . ILE A 1 100 ? -42.756 12.604 -14.349 1.00 53.38 100 ILE A C 1
ATOM 816 O O . ILE A 1 100 ? -42.844 13.495 -15.194 1.00 53.38 100 ILE A O 1
ATOM 820 N N . SER A 1 101 ? -43.737 12.316 -13.496 1.00 54.69 101 SER A N 1
ATOM 821 C CA . SER A 1 101 ? -44.944 13.122 -13.342 1.00 54.69 101 SER A CA 1
ATOM 822 C C . SER A 1 101 ? -44.557 14.541 -12.920 1.00 54.69 101 SER A C 1
ATOM 824 O O . SER A 1 101 ? -44.096 14.771 -11.802 1.00 54.69 101 SER A O 1
ATOM 826 N N . GLN A 1 102 ? -44.718 15.490 -13.837 1.00 56.28 102 GLN A N 1
ATOM 827 C CA . GLN A 1 102 ? -44.588 16.917 -13.574 1.00 56.28 102 GLN A CA 1
ATOM 828 C C . GLN A 1 102 ? -45.860 17.403 -12.881 1.00 56.28 102 GLN A C 1
ATOM 830 O O . GLN A 1 102 ? -46.825 17.713 -13.560 1.00 56.28 102 GLN A O 1
ATOM 835 N N . ASP A 1 103 ? -45.859 17.458 -11.550 1.00 59.59 103 ASP A N 1
ATOM 836 C CA . ASP A 1 103 ? -46.842 18.231 -10.779 1.00 59.59 103 ASP A CA 1
ATOM 837 C C . ASP A 1 103 ? -46.279 18.577 -9.394 1.00 59.59 103 ASP A C 1
ATOM 839 O O . ASP A 1 103 ? -46.685 18.023 -8.377 1.00 59.59 103 ASP A O 1
ATOM 843 N N . ILE A 1 104 ? -45.315 19.503 -9.340 1.00 56.84 104 ILE A N 1
ATOM 844 C CA . ILE A 1 104 ? -45.017 20.270 -8.119 1.00 56.84 104 ILE A CA 1
ATOM 845 C C . ILE A 1 104 ? -44.645 21.699 -8.533 1.00 56.84 104 ILE A C 1
ATOM 847 O O . ILE A 1 104 ? -43.480 22.074 -8.621 1.00 56.84 104 ILE A O 1
ATOM 851 N N . SER A 1 105 ? -45.666 22.503 -8.816 1.00 58.66 105 SER A N 1
ATOM 852 C CA . SER A 1 105 ? -45.562 23.957 -8.910 1.00 58.66 105 SER A CA 1
ATOM 853 C C . SER A 1 105 ? -46.515 24.556 -7.889 1.00 58.66 105 SER A C 1
ATOM 855 O O . SER A 1 105 ? -47.687 24.767 -8.180 1.00 58.66 105 SER A O 1
ATOM 857 N N . SER A 1 106 ? -46.014 24.788 -6.677 1.00 55.47 106 SER A N 1
ATOM 858 C CA . SER A 1 106 ? -46.388 25.961 -5.884 1.00 55.47 106 SER A CA 1
ATOM 859 C C . SER A 1 106 ? -45.629 25.981 -4.559 1.00 55.47 106 SER A C 1
ATOM 861 O O . SER A 1 106 ? -45.845 25.133 -3.698 1.00 55.47 106 SER A O 1
ATOM 863 N N . SER A 1 107 ? -44.840 27.042 -4.392 1.00 56.47 107 SER A N 1
ATOM 864 C CA . SER A 1 107 ? -44.553 27.694 -3.111 1.00 56.47 107 SER A CA 1
ATOM 865 C C . SER A 1 107 ? -43.688 26.932 -2.103 1.00 56.47 107 SER A C 1
ATOM 867 O O . SER A 1 107 ? -44.166 26.500 -1.058 1.00 56.47 107 SER A O 1
ATOM 869 N N . ILE A 1 108 ? -42.382 26.873 -2.365 1.00 53.25 108 ILE A N 1
ATOM 870 C CA . ILE A 1 108 ? -41.376 26.639 -1.323 1.00 53.25 108 ILE A CA 1
ATOM 871 C C . ILE A 1 108 ? -40.360 27.777 -1.414 1.00 53.25 108 ILE A C 1
ATOM 873 O O . ILE A 1 108 ? -39.708 27.948 -2.443 1.00 53.25 108 ILE A O 1
ATOM 877 N N . ASP A 1 109 ? -40.269 28.560 -0.339 1.00 54.06 109 ASP A N 1
ATOM 878 C CA . ASP A 1 109 ? -39.291 29.628 -0.145 1.00 54.06 109 ASP A CA 1
ATOM 879 C C . ASP A 1 109 ? -37.867 29.071 -0.272 1.00 54.06 109 ASP A C 1
ATOM 881 O O . ASP A 1 109 ? -37.327 28.399 0.610 1.00 54.06 109 ASP A O 1
ATOM 885 N N . SER A 1 110 ? -37.255 29.341 -1.419 1.00 54.53 110 SER A N 1
ATOM 886 C CA . SER A 1 110 ? -36.041 28.706 -1.930 1.00 54.53 110 SER A CA 1
ATOM 887 C C . SER A 1 110 ? -34.734 29.239 -1.328 1.00 54.53 110 SER A C 1
ATOM 889 O O . SER A 1 110 ? -33.721 29.304 -2.019 1.00 54.53 110 SER A O 1
ATOM 891 N N . GLN A 1 111 ? -34.727 29.631 -0.050 1.00 56.47 111 GLN A N 1
ATOM 892 C CA . GLN A 1 111 ? -33.504 30.062 0.652 1.00 56.47 111 GLN A CA 1
ATOM 893 C C . GLN A 1 111 ? -33.351 29.484 2.068 1.00 56.47 111 GLN A C 1
ATOM 895 O O . GLN A 1 111 ? -32.467 29.905 2.810 1.00 56.47 111 GLN A O 1
ATOM 900 N N . SER A 1 112 ? -34.155 28.484 2.447 1.00 50.28 112 SER A N 1
ATOM 901 C CA . SER A 1 112 ? -34.028 27.817 3.747 1.00 50.28 112 SER A CA 1
ATOM 902 C C . SER A 1 112 ? -33.442 26.406 3.614 1.00 50.28 112 SER A C 1
ATOM 904 O O . SER A 1 112 ? -34.115 25.466 3.203 1.00 50.28 112 SER A O 1
ATOM 906 N N . CYS A 1 113 ? -32.162 26.289 3.982 1.00 52.53 113 CYS A N 1
ATOM 907 C CA . CYS A 1 113 ? -31.518 25.105 4.565 1.00 52.53 113 CYS A CA 1
ATOM 908 C C . CYS A 1 113 ? -31.646 23.754 3.833 1.00 52.53 113 CYS A C 1
ATOM 910 O O . CYS A 1 113 ? -32.045 22.753 4.427 1.00 52.53 113 CYS A O 1
ATOM 912 N N . PHE A 1 114 ? -31.152 23.661 2.595 1.00 48.47 114 PHE A N 1
ATOM 913 C CA . PHE A 1 114 ? -30.799 22.350 2.020 1.00 48.47 114 PHE A CA 1
ATOM 914 C C . PHE A 1 114 ? -29.584 21.690 2.701 1.00 48.47 114 PHE A C 1
ATOM 916 O O . PHE A 1 114 ? -29.377 20.490 2.545 1.00 48.47 114 PHE A O 1
ATOM 923 N N . SER A 1 115 ? -28.804 22.432 3.495 1.00 50.84 115 SER A N 1
ATOM 924 C CA . SER A 1 115 ? -27.651 21.886 4.223 1.00 50.84 115 SER A CA 1
ATOM 925 C C . SER A 1 115 ? -28.034 21.003 5.415 1.00 50.84 115 SER A C 1
ATOM 927 O O . SER A 1 115 ? -27.256 20.129 5.776 1.00 50.84 115 SER A O 1
ATOM 929 N N . CYS A 1 116 ? -29.216 21.188 6.014 1.00 48.09 116 CYS A N 1
ATOM 930 C CA . CYS A 1 116 ? -29.584 20.485 7.252 1.00 48.09 116 CYS A CA 1
ATOM 931 C C . CYS A 1 116 ? -30.342 19.171 7.001 1.00 48.09 116 CYS A C 1
ATOM 933 O O . CYS A 1 116 ? -30.319 18.275 7.833 1.00 48.09 116 CYS A O 1
ATOM 935 N N . ILE A 1 117 ? -31.003 19.018 5.848 1.00 52.00 117 ILE A N 1
ATOM 936 C CA . ILE A 1 117 ? -31.795 17.807 5.555 1.00 52.00 117 ILE A CA 1
ATOM 937 C C . ILE A 1 117 ? -30.891 16.639 5.115 1.00 52.00 117 ILE A C 1
ATOM 939 O O . ILE A 1 117 ? -31.246 15.474 5.286 1.00 52.00 117 ILE A O 1
ATOM 943 N N . LEU A 1 118 ? -29.695 16.925 4.588 1.00 52.47 118 LEU A N 1
ATOM 944 C CA . LEU A 1 118 ? -28.749 15.894 4.148 1.00 52.47 118 LEU A CA 1
ATOM 945 C C . LEU A 1 118 ? -27.915 15.293 5.291 1.00 52.47 118 LEU A C 1
ATOM 947 O O . LEU A 1 118 ? -27.512 14.137 5.174 1.00 52.47 118 LEU A O 1
ATOM 951 N N . SER A 1 119 ? -27.705 16.017 6.397 1.00 50.50 119 SER A N 1
ATOM 952 C CA . SER A 1 119 ? -26.966 15.505 7.563 1.00 50.50 119 SER A CA 1
ATOM 953 C C . SER A 1 119 ? -27.766 14.497 8.390 1.00 50.50 119 SER A C 1
ATOM 955 O O . SER A 1 119 ? -27.185 13.604 8.999 1.00 50.50 119 SER A O 1
ATOM 957 N N . ASP A 1 120 ? -29.097 14.592 8.376 1.00 54.44 120 ASP A N 1
ATOM 958 C CA . ASP A 1 120 ? -29.956 13.768 9.238 1.00 54.44 120 ASP A CA 1
ATOM 959 C C . ASP A 1 120 ? -30.322 12.406 8.615 1.00 54.44 120 ASP A C 1
ATOM 961 O O . ASP A 1 120 ? -30.802 11.511 9.310 1.00 54.44 120 ASP A O 1
ATOM 965 N N . VAL A 1 121 ? -30.071 12.215 7.312 1.00 60.56 121 VAL A N 1
ATOM 966 C CA . VAL A 1 121 ? -30.359 10.957 6.589 1.00 60.56 121 VAL A CA 1
ATOM 967 C C . VAL A 1 121 ? -29.107 10.080 6.411 1.00 60.56 121 VAL A C 1
ATOM 969 O O . VAL A 1 121 ? -29.229 8.870 6.222 1.00 60.56 121 VAL A O 1
ATOM 972 N N . TRP A 1 122 ? -27.902 10.648 6.529 1.00 55.81 122 TRP A N 1
ATOM 973 C CA . TRP A 1 122 ? -26.635 9.946 6.296 1.00 55.81 122 TRP A CA 1
ATOM 974 C C . TRP A 1 122 ? -25.705 10.143 7.494 1.00 55.81 122 TRP A C 1
ATOM 976 O O . TRP A 1 122 ? -24.933 11.093 7.559 1.00 55.81 122 TRP A O 1
ATOM 986 N N . GLY A 1 123 ? -25.839 9.240 8.466 1.00 59.09 123 GLY A N 1
ATOM 987 C CA . GLY A 1 123 ? -25.067 9.243 9.703 1.00 59.09 123 GLY A CA 1
ATOM 988 C C . GLY A 1 123 ? -23.550 9.200 9.493 1.00 59.09 123 GLY A C 1
ATOM 989 O O . GLY A 1 123 ? -23.057 8.479 8.631 1.00 59.09 123 GLY A O 1
ATOM 990 N N . GLU A 1 124 ? -22.873 9.944 10.370 1.00 60.78 124 GLU A N 1
ATOM 991 C CA . GLU A 1 124 ? -21.424 10.128 10.533 1.00 60.78 124 GLU A CA 1
ATOM 992 C C . GLU A 1 124 ? -20.696 10.728 9.320 1.00 60.78 124 GLU A C 1
ATOM 994 O O . GLU A 1 124 ? -20.592 10.126 8.251 1.00 60.78 124 GLU A O 1
ATOM 999 N N . GLU A 1 125 ? -20.129 11.927 9.517 1.00 63.91 125 GLU A N 1
ATOM 1000 C CA . GLU A 1 125 ? -19.180 12.503 8.564 1.00 63.91 125 GLU A CA 1
ATOM 1001 C C . GLU A 1 125 ? -18.077 11.480 8.251 1.00 63.91 125 GLU A C 1
ATOM 1003 O O . GLU A 1 125 ? -17.599 10.794 9.166 1.00 63.91 125 GLU A O 1
ATOM 1008 N N . PRO A 1 126 ? -17.664 11.343 6.976 1.00 67.00 126 PRO A N 1
ATOM 1009 C CA . PRO A 1 126 ? -16.644 10.381 6.595 1.00 67.00 126 PRO A CA 1
ATOM 1010 C C . PRO A 1 126 ? -15.363 10.688 7.370 1.00 67.00 126 PRO A C 1
ATOM 1012 O O . PRO A 1 126 ? -14.687 11.682 7.114 1.00 67.00 126 PRO A O 1
ATOM 1015 N N . GLN A 1 127 ? -15.038 9.834 8.342 1.00 79.75 127 GLN A N 1
ATOM 1016 C CA . GLN A 1 127 ? -13.850 10.028 9.159 1.00 79.75 127 GLN A CA 1
ATOM 1017 C C . GLN A 1 127 ? -12.606 9.957 8.266 1.00 79.75 127 GLN A C 1
ATOM 1019 O O . GLN A 1 127 ? -12.294 8.912 7.687 1.00 79.75 127 GLN A O 1
ATOM 1024 N N . SER A 1 128 ? -11.895 11.077 8.153 1.00 90.19 128 SER A N 1
ATOM 1025 C CA . SER A 1 128 ? -10.693 11.193 7.334 1.00 90.19 128 SER A CA 1
ATOM 1026 C C . SER A 1 128 ? -9.527 10.446 7.981 1.00 90.19 128 SER A C 1
ATOM 1028 O O . SER A 1 128 ? -9.155 10.734 9.120 1.00 90.19 128 SER A O 1
ATOM 1030 N N . TRP A 1 129 ? -8.921 9.508 7.254 1.00 96.31 129 TRP A N 1
ATOM 1031 C CA . TRP A 1 129 ? -7.740 8.787 7.722 1.00 96.31 129 TRP A CA 1
ATOM 1032 C C . TRP A 1 129 ? -6.452 9.560 7.434 1.00 96.31 129 TRP A C 1
ATOM 1034 O O . TRP A 1 129 ? -6.183 9.940 6.296 1.00 96.31 129 TRP A O 1
ATOM 1044 N N . ASN A 1 130 ? -5.601 9.709 8.448 1.00 96.94 130 ASN A N 1
ATOM 1045 C CA . ASN A 1 130 ? -4.278 10.308 8.302 1.00 96.94 130 ASN A CA 1
ATOM 1046 C C . ASN A 1 130 ? -3.287 9.309 7.698 1.00 96.94 130 ASN A C 1
ATOM 1048 O O . ASN A 1 130 ? -3.123 8.202 8.212 1.00 96.94 130 ASN A O 1
ATOM 1052 N N . ILE A 1 131 ? -2.568 9.698 6.644 1.00 98.19 131 ILE A N 1
ATOM 1053 C CA . ILE A 1 131 ? -1.539 8.853 6.025 1.00 98.19 131 ILE A CA 1
ATOM 1054 C C . ILE A 1 131 ? -0.157 9.231 6.564 1.00 98.19 131 ILE A C 1
ATOM 1056 O O . ILE A 1 131 ? 0.222 10.396 6.615 1.00 98.19 131 ILE A O 1
ATOM 1060 N N . SER A 1 132 ? 0.633 8.236 6.956 1.00 98.31 132 SER A N 1
ATOM 1061 C CA . SER A 1 132 ? 2.033 8.404 7.354 1.00 98.31 132 SER A CA 1
ATOM 1062 C C . SER A 1 132 ? 2.925 7.418 6.616 1.00 98.31 132 SER A C 1
ATOM 1064 O O . SER A 1 132 ? 2.521 6.296 6.326 1.00 98.31 132 SER A O 1
ATOM 1066 N N . MET A 1 133 ? 4.158 7.823 6.325 1.00 98.44 133 MET A N 1
ATOM 1067 C CA . MET A 1 133 ? 5.105 7.039 5.532 1.00 98.44 133 MET A CA 1
ATOM 1068 C C . MET A 1 133 ? 6.341 6.703 6.356 1.00 98.44 133 MET A C 1
ATOM 1070 O O . MET A 1 133 ? 6.922 7.580 6.993 1.00 98.44 133 MET A O 1
ATOM 1074 N N . THR A 1 134 ? 6.775 5.443 6.337 1.00 98.31 134 THR A N 1
ATOM 1075 C CA . THR A 1 134 ? 8.041 5.070 6.977 1.00 98.31 134 THR A CA 1
ATOM 1076 C C . THR A 1 134 ? 9.238 5.462 6.098 1.00 98.31 134 THR A C 1
ATOM 1078 O O . THR A 1 134 ? 9.119 5.535 4.869 1.00 98.31 134 THR A O 1
ATOM 1081 N N . PRO A 1 135 ? 10.442 5.629 6.678 1.00 98.06 135 PRO A N 1
ATOM 1082 C CA . PRO A 1 135 ? 11.660 5.837 5.894 1.00 98.06 135 PRO A CA 1
ATOM 1083 C C . PRO A 1 135 ? 11.933 4.714 4.883 1.00 98.06 135 PRO A C 1
ATOM 1085 O O . PRO A 1 135 ? 12.490 4.968 3.816 1.00 98.06 135 PRO A O 1
ATOM 1088 N N . SER A 1 136 ? 11.538 3.477 5.200 1.00 97.00 136 SER A N 1
ATOM 1089 C CA . SER A 1 136 ? 11.660 2.329 4.297 1.00 97.00 136 SER A CA 1
ATOM 1090 C C . SER A 1 136 ? 10.777 2.491 3.064 1.00 97.00 136 SER A C 1
ATOM 1092 O O . SER A 1 136 ? 11.263 2.333 1.948 1.00 97.00 136 SER A O 1
ATOM 1094 N N . PHE A 1 137 ? 9.519 2.897 3.247 1.00 97.88 137 PHE A N 1
ATOM 1095 C CA . PHE A 1 137 ? 8.614 3.178 2.137 1.00 97.88 137 PHE A CA 1
ATOM 1096 C C . PHE A 1 137 ? 9.123 4.325 1.251 1.00 97.88 137 PHE A C 1
ATOM 1098 O O . PHE A 1 137 ? 9.120 4.207 0.027 1.00 97.88 137 PHE A O 1
ATOM 1105 N N . ILE A 1 138 ? 9.641 5.403 1.852 1.00 97.88 138 ILE A N 1
ATOM 1106 C CA . ILE A 1 138 ? 10.223 6.534 1.108 1.00 97.88 138 ILE A CA 1
ATOM 1107 C C . ILE A 1 138 ? 11.432 6.084 0.271 1.00 97.88 138 ILE A C 1
ATOM 1109 O O . ILE A 1 138 ? 11.631 6.556 -0.847 1.00 97.88 138 ILE A O 1
ATOM 1113 N N . LYS A 1 139 ? 12.257 5.165 0.784 1.00 97.44 139 LYS A N 1
ATOM 1114 C CA . LYS A 1 139 ? 13.363 4.580 0.008 1.00 97.44 139 LYS A CA 1
ATOM 1115 C C . LYS A 1 139 ? 12.856 3.707 -1.137 1.00 97.44 139 LYS A C 1
ATOM 1117 O O . LYS A 1 139 ? 13.406 3.790 -2.231 1.00 97.44 139 LYS A O 1
ATOM 1122 N N . ASP A 1 140 ? 11.822 2.906 -0.892 1.00 96.94 140 ASP A N 1
ATOM 1123 C CA . ASP A 1 140 ? 11.233 2.034 -1.907 1.00 96.94 140 ASP A CA 1
ATOM 1124 C C . ASP A 1 140 ? 10.639 2.855 -3.066 1.00 96.94 140 ASP A C 1
ATOM 1126 O O . ASP A 1 140 ? 10.902 2.546 -4.225 1.00 96.94 140 ASP A O 1
ATOM 1130 N N . ILE A 1 141 ? 9.902 3.938 -2.781 1.00 97.19 141 ILE A N 1
ATOM 1131 C CA . ILE A 1 141 ? 9.225 4.732 -3.820 1.00 97.19 141 ILE A CA 1
ATOM 1132 C C . ILE A 1 141 ? 10.185 5.557 -4.689 1.00 97.19 141 ILE A C 1
ATOM 1134 O O . ILE A 1 141 ? 9.907 5.775 -5.866 1.00 97.19 141 ILE A O 1
ATOM 1138 N N . LYS A 1 142 ? 11.341 5.967 -4.147 1.00 96.75 142 LYS A N 1
ATOM 1139 C CA . LYS A 1 142 ? 12.346 6.764 -4.877 1.00 96.75 142 LYS A CA 1
ATOM 1140 C C . LYS A 1 142 ? 12.923 6.057 -6.105 1.00 96.75 142 LYS A C 1
ATOM 1142 O O . LYS A 1 142 ? 13.328 6.731 -7.044 1.00 96.75 142 LYS A O 1
ATOM 1147 N N . ASN A 1 143 ? 12.971 4.726 -6.099 1.00 92.25 143 ASN A N 1
ATOM 1148 C CA . ASN A 1 143 ? 13.630 3.929 -7.141 1.00 92.25 143 ASN A CA 1
ATOM 1149 C C . ASN A 1 143 ? 12.643 3.278 -8.126 1.00 92.25 143 ASN A C 1
ATOM 1151 O O . ASN A 1 143 ? 12.998 2.325 -8.818 1.00 92.25 143 ASN A O 1
ATOM 1155 N N . ILE A 1 144 ? 11.390 3.732 -8.154 1.00 94.81 144 ILE A N 1
ATOM 1156 C CA . ILE A 1 144 ? 10.314 3.099 -8.919 1.00 94.81 144 ILE A CA 1
ATOM 1157 C C . ILE A 1 144 ? 9.974 3.904 -10.175 1.00 94.81 144 ILE A C 1
ATOM 1159 O O . ILE A 1 144 ? 10.013 5.130 -10.185 1.00 94.81 144 ILE A O 1
ATOM 1163 N N . ASP A 1 145 ? 9.591 3.194 -11.239 1.00 95.69 145 ASP A N 1
ATOM 1164 C CA . ASP A 1 145 ? 9.162 3.796 -12.501 1.00 95.69 145 ASP A CA 1
ATOM 1165 C C . ASP A 1 145 ? 7.956 4.734 -12.318 1.00 95.69 145 ASP A C 1
ATOM 1167 O O . ASP A 1 145 ? 6.992 4.400 -11.622 1.00 95.69 145 ASP A O 1
ATOM 1171 N N . LYS A 1 146 ? 7.931 5.851 -13.059 1.00 96.00 146 LYS A N 1
ATOM 1172 C CA . LYS A 1 146 ? 6.834 6.841 -13.036 1.00 96.00 146 LYS A CA 1
ATOM 1173 C C . LYS A 1 146 ? 5.444 6.207 -13.205 1.00 96.00 146 LYS A C 1
ATOM 1175 O O . LYS A 1 146 ? 4.525 6.512 -12.458 1.00 96.00 146 LYS A O 1
ATOM 1180 N N . LYS A 1 147 ? 5.305 5.234 -14.115 1.00 95.44 147 LYS A N 1
ATOM 1181 C CA . LYS A 1 147 ? 4.031 4.522 -14.346 1.00 95.44 147 LYS A CA 1
ATOM 1182 C C . LYS A 1 147 ? 3.529 3.755 -13.120 1.00 95.44 147 LYS A C 1
ATOM 1184 O O . LYS A 1 147 ? 2.334 3.514 -12.993 1.00 95.44 147 LYS A O 1
ATOM 1189 N N . ILE A 1 148 ? 4.433 3.283 -12.265 1.00 96.12 148 ILE A N 1
ATOM 1190 C CA . ILE A 1 148 ? 4.066 2.598 -11.024 1.00 96.12 148 ILE A CA 1
ATOM 1191 C C . ILE A 1 148 ? 3.783 3.623 -9.928 1.00 96.12 148 ILE A C 1
ATOM 1193 O O . ILE A 1 148 ? 2.872 3.392 -9.140 1.00 96.12 148 ILE A O 1
ATOM 1197 N N . HIS A 1 149 ? 4.486 4.757 -9.918 1.00 96.38 149 HIS A N 1
ATOM 1198 C CA . HIS A 1 149 ? 4.226 5.859 -8.993 1.00 96.38 149 HIS A CA 1
ATOM 1199 C C . HIS A 1 149 ? 2.755 6.309 -9.029 1.00 96.38 149 HIS A C 1
ATOM 1201 O O . HIS A 1 149 ? 2.100 6.339 -7.990 1.00 96.38 149 HIS A O 1
ATOM 1207 N N . ASP A 1 150 ? 2.191 6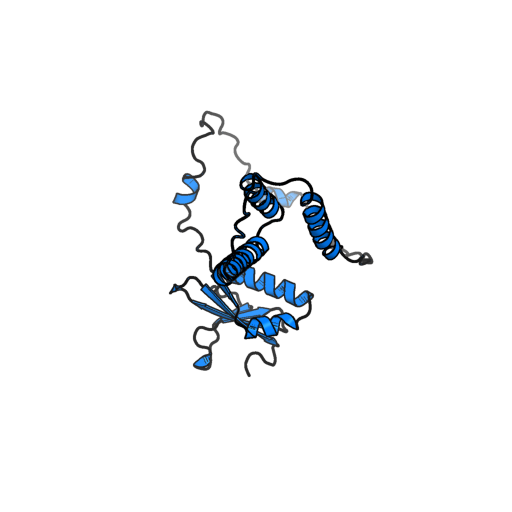.525 -10.220 1.00 97.12 150 ASP A N 1
ATOM 1208 C CA . ASP A 1 150 ? 0.782 6.931 -10.371 1.00 97.12 150 ASP A CA 1
ATOM 1209 C C . ASP A 1 150 ? -0.193 5.876 -9.815 1.00 97.12 150 ASP A C 1
ATOM 1211 O O . ASP A 1 150 ? -1.214 6.188 -9.202 1.00 97.12 150 ASP A O 1
ATOM 1215 N N . LEU A 1 151 ? 0.142 4.590 -9.961 1.00 97.50 151 LEU A N 1
ATOM 1216 C CA . LEU A 1 151 ? -0.661 3.495 -9.409 1.00 97.50 151 LEU A CA 1
ATOM 1217 C C . LEU A 1 151 ? -0.554 3.402 -7.887 1.00 97.50 151 LEU A C 1
ATOM 1219 O O . LEU A 1 151 ? -1.513 2.987 -7.238 1.00 97.50 151 LEU A O 1
ATOM 1223 N N . VAL A 1 152 ? 0.603 3.753 -7.324 1.00 97.81 152 VAL A N 1
ATOM 1224 C CA . VAL A 1 152 ? 0.801 3.834 -5.874 1.00 97.81 152 VAL A CA 1
ATOM 1225 C C . VAL A 1 152 ? -0.034 4.975 -5.306 1.00 97.81 152 VAL A C 1
ATOM 1227 O O . VAL A 1 152 ? -0.731 4.751 -4.324 1.00 97.81 152 VAL A O 1
ATOM 1230 N N . LEU A 1 153 ? -0.046 6.148 -5.946 1.00 97.75 153 LEU A N 1
ATOM 1231 C CA . LEU A 1 153 ? -0.897 7.271 -5.536 1.00 97.75 153 LEU A CA 1
ATOM 1232 C C . LEU A 1 153 ? -2.384 6.895 -5.566 1.00 97.75 153 LEU A C 1
ATOM 1234 O O . LEU A 1 153 ? -3.090 7.091 -4.580 1.00 97.75 153 LEU A O 1
ATOM 1238 N N . ASN A 1 154 ? -2.838 6.241 -6.639 1.00 97.25 154 ASN A N 1
ATOM 1239 C CA . ASN A 1 154 ? -4.210 5.732 -6.718 1.00 97.25 154 ASN A CA 1
ATOM 1240 C C . ASN A 1 154 ? -4.527 4.718 -5.608 1.00 97.25 154 ASN A C 1
ATOM 1242 O O . ASN A 1 154 ? -5.622 4.733 -5.050 1.00 97.25 154 ASN A O 1
ATOM 1246 N N . ALA A 1 155 ? -3.579 3.840 -5.266 1.00 97.69 155 ALA A N 1
ATOM 1247 C CA . ALA A 1 155 ? -3.748 2.907 -4.157 1.00 97.69 155 ALA A CA 1
ATOM 1248 C C . ALA A 1 155 ? -3.846 3.635 -2.807 1.00 97.69 155 ALA A C 1
ATOM 1250 O O . ALA A 1 155 ? -4.682 3.264 -1.990 1.00 97.69 155 ALA A O 1
ATOM 1251 N N . ILE A 1 156 ? -3.032 4.671 -2.580 1.00 97.94 156 ILE A N 1
ATOM 1252 C CA . ILE A 1 156 ? -3.069 5.475 -1.351 1.00 97.94 156 ILE A CA 1
ATOM 1253 C C . ILE A 1 156 ? -4.426 6.169 -1.205 1.00 97.94 156 ILE A C 1
ATOM 1255 O O . ILE A 1 156 ? -5.014 6.060 -0.134 1.00 97.94 156 ILE A O 1
ATOM 1259 N N . ASN A 1 157 ? -4.962 6.766 -2.275 1.00 96.38 157 ASN A N 1
ATOM 1260 C CA . ASN A 1 157 ? -6.287 7.401 -2.255 1.00 96.38 157 ASN A CA 1
ATOM 1261 C C . ASN A 1 157 ? -7.401 6.405 -1.880 1.00 96.38 157 ASN A C 1
ATOM 1263 O O . ASN A 1 157 ? -8.243 6.684 -1.030 1.00 96.38 157 ASN A O 1
ATOM 1267 N N . GLN A 1 158 ? -7.377 5.193 -2.442 1.00 95.88 158 GLN A N 1
ATOM 1268 C CA . GLN A 1 158 ? -8.360 4.164 -2.075 1.00 95.88 158 GLN A CA 1
ATOM 1269 C C . GLN A 1 158 ? -8.198 3.687 -0.626 1.00 95.88 158 GLN A C 1
ATOM 1271 O O . GLN A 1 158 ? -9.181 3.407 0.063 1.00 95.88 158 GLN A O 1
ATOM 1276 N N . ILE A 1 159 ? -6.954 3.577 -0.155 1.00 97.00 159 ILE A N 1
ATOM 1277 C CA . ILE A 1 159 ? -6.663 3.197 1.228 1.00 97.00 159 ILE A CA 1
ATOM 1278 C C . ILE A 1 159 ? -7.107 4.300 2.196 1.00 97.00 159 ILE A C 1
ATOM 1280 O O . ILE A 1 159 ? -7.596 3.955 3.266 1.00 97.00 159 ILE A O 1
ATOM 1284 N N . SER A 1 160 ? -6.986 5.587 1.853 1.00 96.06 160 SER A N 1
ATOM 1285 C CA . SER A 1 160 ? -7.437 6.681 2.727 1.00 96.06 160 SER A CA 1
ATOM 1286 C C . SER A 1 160 ? -8.952 6.718 2.919 1.00 96.06 160 SER A C 1
ATOM 1288 O O . SER A 1 160 ? -9.408 7.149 3.973 1.00 96.06 160 SER A O 1
ATOM 1290 N N . GLU A 1 161 ? -9.732 6.234 1.950 1.00 94.31 161 GLU A N 1
ATOM 1291 C CA . GLU A 1 161 ? -11.190 6.152 2.091 1.00 94.31 161 GLU A CA 1
ATOM 1292 C C . GLU A 1 161 ? -11.608 4.966 2.971 1.00 94.31 161 GLU A C 1
ATOM 1294 O O . GLU A 1 161 ? -12.415 5.108 3.889 1.00 94.31 161 GLU A O 1
ATOM 1299 N N . TYR A 1 162 ? -11.057 3.773 2.709 1.00 94.69 162 TYR A N 1
ATOM 1300 C CA . TYR A 1 162 ? -11.498 2.541 3.369 1.00 94.69 162 TYR A CA 1
ATOM 1301 C C . TYR A 1 162 ? -10.337 1.567 3.655 1.00 94.69 162 TYR A C 1
ATOM 1303 O O . TYR A 1 162 ? -10.271 0.480 3.065 1.00 94.69 162 TYR A O 1
ATOM 1311 N N . PRO A 1 163 ? -9.438 1.864 4.611 1.00 96.38 163 PRO A N 1
ATOM 1312 C CA . PRO A 1 163 ? -8.173 1.135 4.753 1.00 96.38 163 PRO A CA 1
ATOM 1313 C C . PRO A 1 163 ? -8.326 -0.309 5.239 1.00 96.38 163 PRO A C 1
ATOM 1315 O O . PRO A 1 163 ? -7.431 -1.130 5.041 1.00 96.38 163 PRO A O 1
ATOM 1318 N N . MET A 1 164 ? -9.453 -0.637 5.875 1.00 96.44 164 MET A N 1
ATOM 1319 C CA . MET A 1 164 ? -9.761 -1.978 6.388 1.00 96.44 164 MET A CA 1
ATOM 1320 C C . MET A 1 164 ? -10.850 -2.698 5.576 1.00 96.44 164 MET A C 1
ATOM 1322 O O . MET A 1 164 ? -11.317 -3.767 5.973 1.00 96.44 164 MET A O 1
ATOM 1326 N N . LYS A 1 165 ? -11.284 -2.142 4.437 1.00 95.94 165 LYS A N 1
ATOM 1327 C CA . LYS A 1 165 ? -12.298 -2.779 3.590 1.00 95.94 165 LYS A CA 1
ATOM 1328 C C . LYS A 1 165 ? -11.644 -3.838 2.708 1.00 95.94 165 LYS A C 1
ATOM 1330 O O . LYS A 1 165 ? -10.757 -3.555 1.909 1.00 95.94 165 LYS A O 1
ATOM 1335 N N . ILE A 1 166 ? -12.090 -5.085 2.848 1.00 95.62 166 ILE A N 1
ATOM 1336 C CA . ILE A 1 166 ? -11.600 -6.190 2.019 1.00 95.62 166 ILE A CA 1
ATOM 1337 C C . ILE A 1 166 ? -12.097 -5.988 0.584 1.00 95.62 166 ILE A C 1
ATOM 1339 O O . ILE A 1 166 ? -13.299 -5.972 0.331 1.00 95.62 166 ILE A O 1
ATOM 1343 N N . LEU A 1 167 ? -11.162 -5.896 -0.362 1.00 93.88 167 LEU A N 1
ATOM 1344 C CA . LEU A 1 167 ? -11.445 -5.750 -1.791 1.00 93.88 167 LEU A CA 1
ATOM 1345 C C . LEU A 1 167 ? -10.860 -6.940 -2.552 1.00 93.88 167 LEU A C 1
ATOM 1347 O O . LEU A 1 167 ? -9.733 -6.897 -3.053 1.00 93.88 167 LEU A O 1
ATOM 1351 N N . GLY A 1 168 ? -11.617 -8.038 -2.614 1.00 92.69 168 GLY A N 1
ATOM 1352 C CA . GLY A 1 168 ? -11.271 -9.223 -3.404 1.00 92.69 168 GLY A CA 1
ATOM 1353 C C . GLY A 1 168 ? -9.856 -9.750 -3.125 1.00 92.69 168 GLY A C 1
ATOM 1354 O O . GLY A 1 168 ? -9.531 -10.124 -2.002 1.00 92.69 168 GLY A O 1
ATOM 1355 N N . LYS A 1 169 ? -9.001 -9.823 -4.160 1.00 90.75 169 LYS A N 1
ATOM 1356 C CA . LYS A 1 169 ? -7.570 -10.198 -4.045 1.00 90.75 169 LYS A CA 1
ATOM 1357 C C . LYS A 1 169 ? -6.639 -8.996 -3.831 1.00 90.75 169 LYS A C 1
ATOM 1359 O O . LYS A 1 169 ? -5.447 -9.212 -3.578 1.00 90.75 169 LYS A O 1
ATOM 1364 N N . THR A 1 170 ? -7.174 -7.784 -3.949 1.00 95.44 170 THR A N 1
ATOM 1365 C CA . THR A 1 170 ? -6.430 -6.526 -3.939 1.00 95.44 170 THR A CA 1
ATOM 1366 C C . THR A 1 170 ? -6.056 -6.135 -2.525 1.00 95.44 170 THR A C 1
ATOM 1368 O O . THR A 1 170 ? -4.867 -6.077 -2.223 1.00 95.44 170 THR A O 1
ATOM 1371 N N . VAL A 1 171 ? -7.055 -5.970 -1.659 1.00 97.00 171 VAL A N 1
ATOM 1372 C CA . VAL A 1 171 ? -6.871 -5.563 -0.264 1.00 97.00 171 VAL A CA 1
ATOM 1373 C C . VAL A 1 171 ? -7.173 -6.736 0.649 1.00 97.00 171 VAL A C 1
ATOM 1375 O O . VAL A 1 171 ? -8.297 -7.241 0.655 1.00 97.00 171 VAL A O 1
ATOM 1378 N N . LYS A 1 172 ? -6.165 -7.196 1.395 1.00 96.56 172 LYS A N 1
ATOM 1379 C CA . LYS A 1 172 ? -6.329 -8.262 2.390 1.00 96.56 172 LYS A CA 1
ATOM 1380 C C . LYS A 1 172 ? -5.440 -8.041 3.613 1.00 96.56 172 LYS A C 1
ATOM 1382 O O . LYS A 1 172 ? -4.293 -7.624 3.432 1.00 96.56 172 LYS A O 1
ATOM 1387 N N . PRO A 1 173 ? -5.908 -8.417 4.815 1.00 96.94 173 PRO A N 1
ATOM 1388 C CA . PRO A 1 173 ? -5.029 -8.543 5.965 1.00 96.94 173 PRO A CA 1
ATOM 1389 C C . PRO A 1 173 ? -3.983 -9.631 5.691 1.00 96.94 173 PRO A C 1
ATOM 1391 O O . PRO A 1 173 ? -4.267 -10.643 5.037 1.00 96.94 173 PRO A O 1
ATOM 1394 N N . LEU A 1 174 ? -2.762 -9.419 6.172 1.00 94.88 174 LEU A N 1
ATOM 1395 C CA . LEU A 1 174 ? -1.728 -10.441 6.137 1.00 94.88 174 LEU A CA 1
ATOM 1396 C C . LEU A 1 174 ? -1.995 -11.459 7.247 1.00 94.88 174 LEU A C 1
ATOM 1398 O O . LEU A 1 174 ? -1.975 -11.152 8.435 1.00 94.88 174 LEU A O 1
ATOM 1402 N N . THR A 1 175 ? -2.260 -12.693 6.835 1.00 88.94 175 THR A N 1
ATOM 1403 C CA . THR A 1 175 ? -2.411 -13.848 7.720 1.00 88.94 175 THR A CA 1
ATOM 1404 C C . THR A 1 175 ? -1.097 -14.623 7.692 1.00 88.94 175 THR A C 1
ATOM 1406 O O . THR A 1 175 ? -0.752 -15.186 6.654 1.00 88.94 175 THR A O 1
ATOM 1409 N N . GLY A 1 176 ? -0.329 -14.618 8.780 1.00 82.31 176 GLY A N 1
ATOM 1410 C CA . GLY A 1 176 ? 0.995 -15.242 8.799 1.00 82.31 176 GLY A CA 1
ATOM 1411 C C . GLY A 1 176 ? 1.730 -15.063 10.123 1.00 82.31 176 GLY A C 1
ATOM 1412 O O . GLY A 1 176 ? 1.106 -15.030 11.184 1.00 82.31 176 GLY A O 1
ATOM 1413 N N . GLU A 1 177 ? 3.059 -14.970 10.050 1.00 82.75 177 GLU A N 1
ATOM 1414 C CA . GLU A 1 177 ? 3.946 -14.796 11.204 1.00 82.75 177 GLU A CA 1
ATOM 1415 C C . GLU A 1 177 ? 3.501 -13.675 12.150 1.00 82.75 177 GLU A C 1
ATOM 1417 O O . GLU A 1 177 ? 2.924 -12.669 11.730 1.00 82.75 177 GLU A O 1
ATOM 1422 N N . LYS A 1 178 ? 3.868 -13.799 13.435 1.00 77.69 178 LYS A N 1
ATOM 1423 C CA . LYS A 1 178 ? 3.555 -12.798 14.470 1.00 77.69 178 LYS A CA 1
ATOM 1424 C C . LYS A 1 178 ? 3.974 -11.376 14.070 1.00 77.69 178 LYS A C 1
ATOM 1426 O O . LYS A 1 178 ? 3.283 -10.436 14.446 1.00 77.69 178 LYS A O 1
ATOM 1431 N N . ARG A 1 179 ? 5.049 -11.229 13.281 1.00 85.81 179 ARG A N 1
ATOM 1432 C CA . ARG A 1 179 ? 5.557 -9.933 12.796 1.00 85.81 179 ARG A CA 1
ATOM 1433 C C . ARG A 1 179 ? 4.598 -9.198 11.852 1.00 85.81 179 ARG A C 1
ATOM 1435 O O . ARG A 1 179 ? 4.640 -7.979 11.793 1.00 85.81 179 ARG A O 1
ATOM 1442 N N . TYR A 1 180 ? 3.714 -9.917 11.158 1.00 88.88 180 TYR A N 1
ATOM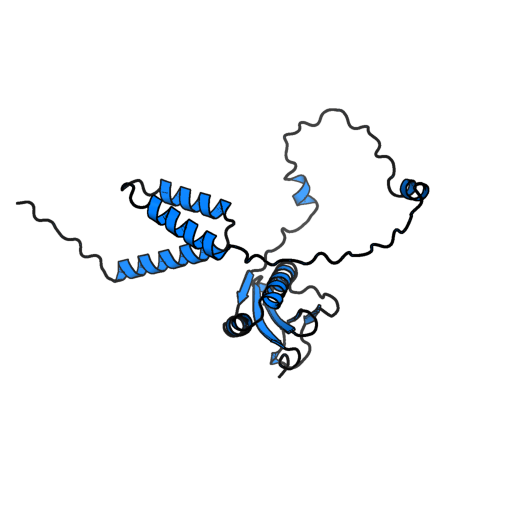 1443 C CA . TYR A 1 180 ? 2.748 -9.342 10.212 1.00 88.88 180 TYR A CA 1
ATOM 1444 C C . TYR A 1 180 ? 1.357 -9.129 10.817 1.00 88.88 180 TYR A C 1
ATOM 1446 O O . TYR A 1 180 ? 0.420 -8.752 10.112 1.00 88.88 180 TYR A O 1
ATOM 1454 N N . LYS A 1 181 ? 1.186 -9.366 12.122 1.00 92.31 181 LYS A N 1
ATOM 1455 C CA . LYS A 1 181 ? -0.105 -9.162 12.779 1.00 92.31 181 LYS A CA 1
ATOM 1456 C C . LYS A 1 181 ? -0.499 -7.684 12.704 1.00 92.31 181 LYS A C 1
ATOM 1458 O O . LYS A 1 181 ? 0.259 -6.817 13.121 1.00 92.31 181 LYS A O 1
ATOM 1463 N N . 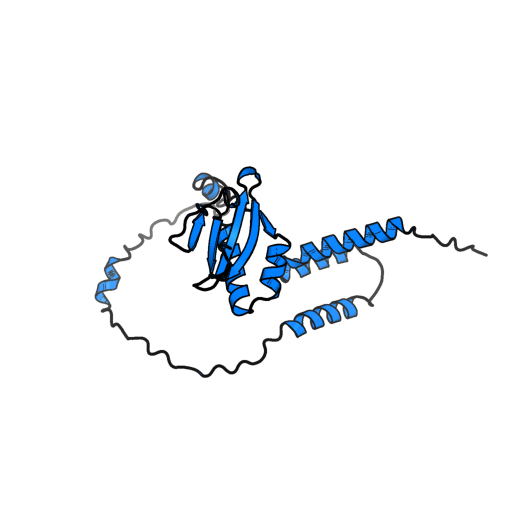GLY A 1 182 ? -1.697 -7.417 12.186 1.00 94.69 182 GLY A N 1
ATOM 1464 C CA . GLY A 1 182 ? -2.213 -6.057 11.993 1.00 94.69 182 GLY A CA 1
ATOM 1465 C C . GLY A 1 182 ? -1.780 -5.399 10.681 1.00 94.69 182 GLY A C 1
ATOM 1466 O O . GLY A 1 182 ? -2.303 -4.341 10.345 1.00 94.69 182 GLY A O 1
ATOM 1467 N N . PHE A 1 183 ? -0.894 -6.029 9.905 1.00 96.94 183 PHE A N 1
ATOM 1468 C CA . PHE A 1 183 ? -0.535 -5.540 8.581 1.00 96.94 183 PHE A CA 1
ATOM 1469 C C . PHE A 1 183 ? -1.559 -5.956 7.535 1.00 96.94 183 PHE A C 1
ATOM 1471 O O . PHE A 1 183 ? -2.177 -7.022 7.585 1.00 96.94 183 PHE A O 1
ATOM 1478 N N . TRP A 1 184 ? -1.676 -5.102 6.537 1.00 97.88 184 TRP A N 1
ATOM 1479 C CA . TRP A 1 184 ? -2.503 -5.270 5.367 1.00 97.88 184 TRP A CA 1
ATOM 1480 C C . TRP A 1 184 ? -1.643 -5.163 4.124 1.00 97.88 184 TRP A C 1
ATOM 1482 O O . TRP A 1 184 ? -0.558 -4.579 4.112 1.00 97.88 184 TRP A O 1
ATOM 1492 N N . ARG A 1 185 ? -2.147 -5.767 3.057 1.00 97.12 185 ARG A N 1
ATOM 1493 C CA . ARG A 1 185 ? -1.532 -5.721 1.745 1.00 97.12 185 ARG A CA 1
ATOM 1494 C C . ARG A 1 185 ? -2.518 -5.155 0.750 1.00 97.12 185 ARG A C 1
ATOM 1496 O O . ARG A 1 185 ? -3.607 -5.709 0.595 1.00 97.12 185 ARG A O 1
ATOM 1503 N N . TYR A 1 186 ? -2.056 -4.169 -0.006 1.00 97.94 186 TYR A N 1
ATOM 1504 C CA . TYR A 1 186 ? -2.677 -3.715 -1.237 1.00 97.94 186 TYR A CA 1
ATOM 1505 C C . TYR A 1 186 ? -1.868 -4.231 -2.434 1.00 97.94 186 TYR A C 1
ATOM 1507 O O . TYR A 1 186 ? -0.647 -4.071 -2.512 1.00 97.94 186 TYR A O 1
ATOM 1515 N N . ARG A 1 187 ? -2.528 -4.910 -3.371 1.00 97.25 187 ARG A N 1
ATOM 1516 C CA . ARG A 1 187 ? -1.897 -5.422 -4.591 1.00 97.25 187 ARG A CA 1
ATOM 1517 C C . ARG A 1 187 ? -1.907 -4.351 -5.681 1.00 97.25 187 ARG A C 1
ATOM 1519 O O . ARG A 1 187 ? -2.972 -3.913 -6.096 1.00 97.25 187 ARG A O 1
ATOM 1526 N N . ILE A 1 188 ? -0.730 -4.011 -6.199 1.00 96.94 188 ILE A N 1
ATOM 1527 C CA . ILE A 1 188 ? -0.570 -3.053 -7.296 1.00 96.94 188 ILE A CA 1
ATOM 1528 C C . ILE A 1 188 ? -0.192 -3.837 -8.555 1.00 96.94 188 ILE A C 1
ATOM 1530 O O . ILE A 1 188 ? 0.946 -4.293 -8.710 1.00 96.94 188 ILE A O 1
ATOM 1534 N N . LYS A 1 189 ? -1.174 -4.023 -9.449 1.00 93.69 189 LYS A N 1
ATOM 1535 C CA . LYS A 1 189 ? -1.076 -4.924 -10.616 1.00 93.69 189 LYS A CA 1
ATOM 1536 C C . LYS A 1 189 ? -0.626 -6.332 -10.186 1.00 93.69 189 LYS A C 1
ATOM 1538 O O . LYS A 1 189 ? -1.050 -6.819 -9.143 1.00 93.69 189 LYS A O 1
ATOM 1543 N N . ASP A 1 190 ? 0.195 -7.023 -10.974 1.00 91.94 190 ASP A N 1
ATOM 1544 C CA . ASP A 1 190 ? 0.736 -8.337 -10.590 1.00 91.94 190 ASP A CA 1
ATOM 1545 C C . ASP A 1 190 ? 2.138 -8.257 -9.957 1.00 91.94 190 ASP A C 1
ATOM 1547 O O . ASP A 1 190 ? 2.564 -9.163 -9.235 1.00 91.94 190 ASP A O 1
ATOM 1551 N N . LYS A 1 191 ? 2.849 -7.145 -10.186 1.00 94.44 191 LYS A N 1
ATOM 1552 C CA . LYS A 1 191 ? 4.277 -7.018 -9.872 1.00 94.44 191 LYS A CA 1
ATOM 1553 C C . LYS A 1 191 ? 4.563 -6.515 -8.459 1.00 94.44 191 LYS A C 1
ATOM 1555 O O . LYS A 1 191 ? 5.553 -6.956 -7.887 1.00 94.44 191 LYS A O 1
ATOM 1560 N N . TYR A 1 192 ? 3.738 -5.635 -7.889 1.00 97.25 192 TYR A N 1
ATOM 1561 C CA . TYR A 1 192 ? 4.063 -4.950 -6.632 1.00 97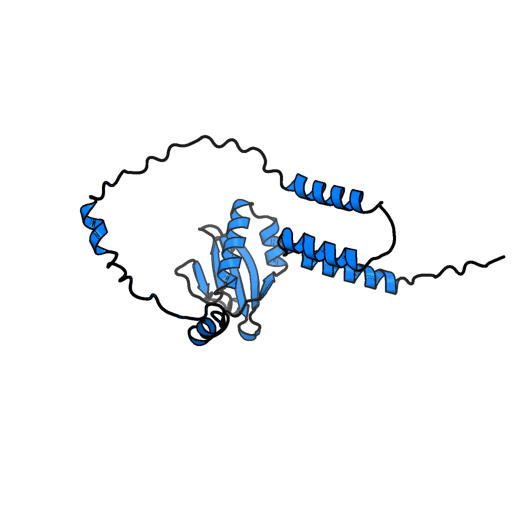.25 192 TYR A CA 1
ATOM 1562 C C . TYR A 1 192 ? 3.023 -5.174 -5.534 1.00 97.25 192 TYR A C 1
ATOM 1564 O O . TYR A 1 192 ? 1.842 -5.446 -5.779 1.00 97.25 192 TYR A O 1
ATOM 1572 N N . ARG A 1 193 ? 3.484 -5.056 -4.289 1.00 97.00 193 ARG A N 1
ATOM 1573 C CA . ARG A 1 193 ? 2.668 -5.119 -3.078 1.00 97.00 193 ARG A CA 1
ATOM 1574 C C . ARG A 1 193 ? 3.047 -3.975 -2.160 1.00 97.00 193 ARG A C 1
ATOM 1576 O O . ARG A 1 193 ? 4.211 -3.832 -1.800 1.00 97.00 193 ARG A O 1
ATOM 1583 N N . LEU A 1 194 ? 2.037 -3.211 -1.777 1.00 97.88 194 LEU A N 1
ATOM 1584 C CA . LEU A 1 194 ? 2.130 -2.198 -0.743 1.00 97.88 194 LEU A CA 1
ATOM 1585 C C . LEU A 1 194 ? 1.723 -2.835 0.584 1.00 97.88 194 LEU A C 1
ATOM 1587 O O . LEU A 1 194 ? 0.604 -3.343 0.704 1.00 97.88 194 LEU A O 1
ATOM 1591 N N . LEU A 1 195 ? 2.636 -2.836 1.552 1.00 97.62 195 LEU A N 1
ATOM 1592 C CA . LEU A 1 195 ? 2.348 -3.225 2.926 1.00 97.62 195 LEU A CA 1
ATOM 1593 C C . LEU A 1 195 ? 2.028 -1.972 3.732 1.00 97.62 195 LEU A C 1
ATOM 1595 O O . LEU A 1 195 ? 2.780 -0.996 3.711 1.00 97.62 195 LEU A O 1
ATOM 1599 N N . TYR A 1 196 ? 0.921 -2.016 4.461 1.00 98.44 196 TYR A N 1
ATOM 1600 C CA . TYR A 1 196 ? 0.481 -0.912 5.300 1.00 98.44 196 TYR A CA 1
ATOM 1601 C C . TYR A 1 196 ? -0.166 -1.422 6.585 1.00 98.44 196 TYR A C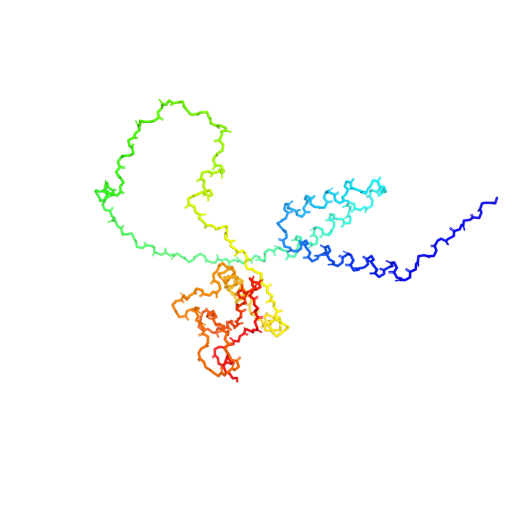 1
ATOM 1603 O O . TYR A 1 196 ? -0.499 -2.601 6.702 1.00 98.44 196 TYR A O 1
ATOM 1611 N N . GLN A 1 197 ? -0.333 -0.536 7.558 1.00 98.12 197 GLN A N 1
ATOM 1612 C CA . GLN A 1 197 ? -0.945 -0.847 8.841 1.00 98.12 197 GLN A CA 1
ATOM 1613 C C . GLN A 1 197 ? -1.982 0.227 9.188 1.00 98.12 197 GLN A C 1
ATOM 1615 O O . GLN A 1 197 ? -1.595 1.371 9.435 1.00 98.12 197 GLN A O 1
ATOM 1620 N N . PRO A 1 198 ? -3.281 -0.110 9.201 1.00 97.94 198 PRO A N 1
ATOM 1621 C CA . PRO A 1 198 ? -4.304 0.761 9.756 1.00 97.94 198 PRO A CA 1
ATOM 1622 C C . PRO A 1 198 ? -4.294 0.679 11.287 1.00 97.94 198 PRO A C 1
ATOM 1624 O O . PRO A 1 198 ? -4.324 -0.411 11.859 1.00 97.94 198 PRO A O 1
ATOM 1627 N N . ILE A 1 199 ? -4.268 1.837 11.936 1.00 97.38 199 ILE A N 1
ATOM 1628 C CA . ILE A 1 199 ? -4.396 2.025 13.381 1.00 97.38 199 ILE A CA 1
ATOM 1629 C C . ILE A 1 199 ? -5.718 2.753 13.597 1.00 97.38 199 ILE A C 1
ATOM 1631 O O . ILE A 1 199 ? -5.828 3.952 13.337 1.00 97.38 199 ILE A O 1
ATOM 1635 N N . LYS A 1 200 ? -6.747 2.002 14.000 1.00 95.81 200 LYS A N 1
ATOM 1636 C CA . LYS A 1 200 ? -8.121 2.511 14.093 1.00 95.81 200 LYS A CA 1
ATOM 1637 C C . LYS A 1 200 ? -8.260 3.551 15.199 1.00 95.81 200 LYS A C 1
ATOM 1639 O O . LYS A 1 200 ? -8.983 4.520 15.037 1.00 95.81 200 LYS A O 1
ATOM 1644 N N . GLU A 1 201 ? -7.544 3.359 16.296 1.00 96.06 201 GLU A N 1
ATOM 1645 C CA . GLU A 1 201 ? -7.576 4.224 17.472 1.00 96.06 201 GLU A CA 1
ATOM 1646 C C . GLU A 1 201 ? -7.046 5.633 17.163 1.00 96.06 201 GLU A C 1
ATOM 1648 O O . GLU A 1 201 ? -7.532 6.608 17.722 1.00 96.06 201 GLU A O 1
ATOM 1653 N N . GLU A 1 202 ? -6.087 5.738 16.240 1.00 96.62 202 GLU A N 1
ATOM 1654 C CA . GLU A 1 202 ? -5.483 7.003 15.798 1.00 96.62 202 GLU A CA 1
ATOM 1655 C C . GLU A 1 202 ? -6.079 7.521 14.480 1.00 96.62 202 GLU A C 1
ATOM 1657 O O . GLU A 1 202 ? -5.627 8.547 13.971 1.00 96.62 202 GLU A O 1
ATOM 1662 N N . MET A 1 203 ? -7.037 6.795 13.887 1.00 96.38 203 MET A N 1
ATOM 1663 C CA . MET A 1 203 ? -7.545 7.053 12.533 1.00 96.38 203 MET A CA 1
ATOM 1664 C C . MET A 1 203 ? -6.407 7.276 11.527 1.00 96.38 203 MET A C 1
ATOM 1666 O O . MET A 1 203 ? -6.388 8.231 10.752 1.00 96.38 203 MET A O 1
ATOM 1670 N N . LYS A 1 204 ? -5.408 6.389 11.573 1.00 97.56 204 LYS A N 1
ATOM 1671 C CA . LYS A 1 204 ? -4.132 6.551 10.874 1.00 97.56 204 LYS A CA 1
ATOM 1672 C C . LYS A 1 204 ? -3.764 5.318 10.066 1.00 97.56 204 LYS A C 1
ATOM 1674 O O . LYS A 1 204 ? -3.968 4.188 10.497 1.00 97.56 204 LYS A O 1
ATOM 1679 N N . VAL A 1 205 ? -3.161 5.524 8.904 1.00 98.25 205 VAL A N 1
ATOM 1680 C CA . VAL A 1 205 ? -2.592 4.473 8.063 1.00 98.25 205 VAL A CA 1
ATOM 1681 C C . VAL A 1 205 ? -1.096 4.706 7.930 1.00 98.25 205 VAL A C 1
ATOM 1683 O O . VAL A 1 205 ? -0.655 5.746 7.446 1.00 98.25 205 VAL A O 1
ATOM 1686 N N . ILE A 1 206 ? -0.301 3.713 8.317 1.00 98.44 206 ILE A N 1
ATOM 1687 C CA . ILE A 1 206 ? 1.153 3.743 8.157 1.00 98.44 206 ILE A CA 1
ATOM 1688 C C . ILE A 1 206 ? 1.539 2.915 6.930 1.00 98.44 206 ILE A C 1
ATOM 1690 O O . ILE A 1 206 ? 1.316 1.704 6.898 1.00 98.44 206 ILE A O 1
ATOM 1694 N N . LEU A 1 207 ? 2.133 3.556 5.924 1.00 98.44 207 LEU A N 1
ATOM 1695 C CA . LEU A 1 207 ? 2.697 2.915 4.737 1.00 98.44 207 LEU A CA 1
ATOM 1696 C C . LEU A 1 207 ? 4.110 2.421 5.057 1.00 98.44 207 LEU A C 1
ATOM 1698 O O . LEU A 1 207 ? 5.009 3.220 5.325 1.00 98.44 207 LEU A O 1
ATOM 1702 N N . HIS A 1 208 ? 4.303 1.102 5.057 1.00 97.94 208 HIS A N 1
ATOM 1703 C CA . HIS A 1 208 ? 5.521 0.477 5.577 1.00 97.94 208 HIS A CA 1
ATOM 1704 C C . HIS A 1 208 ? 6.555 0.161 4.504 1.00 97.94 208 HIS A C 1
ATOM 1706 O O . HIS A 1 208 ? 7.733 0.461 4.692 1.00 97.94 208 HIS A O 1
ATOM 1712 N N . SER A 1 209 ? 6.142 -0.460 3.403 1.00 97.00 209 SER A N 1
ATOM 1713 C CA . SER A 1 209 ? 7.055 -0.836 2.322 1.00 97.00 209 SER A CA 1
ATOM 1714 C C . SER A 1 209 ? 6.316 -1.096 1.017 1.00 97.00 209 SER A C 1
ATOM 1716 O O . SER A 1 209 ? 5.122 -1.413 0.999 1.00 97.00 209 SER A O 1
ATOM 1718 N N . LEU A 1 210 ? 7.049 -0.971 -0.085 1.00 97.44 210 LEU A N 1
ATOM 1719 C CA . LEU A 1 210 ? 6.569 -1.259 -1.428 1.00 97.44 210 LEU A CA 1
ATOM 1720 C C . LEU A 1 210 ? 7.552 -2.209 -2.101 1.00 97.44 210 LEU A C 1
ATOM 1722 O O . LEU A 1 210 ? 8.635 -1.816 -2.523 1.00 97.44 210 LEU A O 1
ATOM 1726 N N . LYS A 1 211 ? 7.171 -3.483 -2.185 1.00 96.12 211 LYS A N 1
ATOM 1727 C CA . LYS A 1 211 ? 8.064 -4.554 -2.640 1.00 96.12 211 LYS A CA 1
ATOM 1728 C C . LYS A 1 211 ? 7.533 -5.266 -3.867 1.00 96.12 211 LYS A C 1
ATOM 1730 O O . LYS A 1 211 ? 6.325 -5.299 -4.128 1.00 96.12 211 LYS A O 1
ATOM 1735 N N . SER A 1 212 ? 8.459 -5.847 -4.625 1.00 95.06 212 SER A N 1
ATOM 1736 C CA . SER A 1 212 ? 8.128 -6.738 -5.729 1.00 95.06 212 SER A CA 1
ATOM 1737 C C . SER A 1 212 ? 7.409 -7.987 -5.203 1.00 95.06 212 SER A C 1
ATOM 1739 O O . SER A 1 212 ? 7.478 -8.345 -4.026 1.00 95.06 212 SER A O 1
ATOM 1741 N N . ARG A 1 213 ? 6.690 -8.690 -6.079 1.00 91.75 213 ARG A N 1
ATOM 1742 C CA . ARG A 1 213 ? 6.005 -9.940 -5.736 1.00 91.75 213 ARG A CA 1
ATOM 1743 C C . ARG A 1 213 ? 6.966 -11.012 -5.207 1.00 91.75 213 ARG A C 1
ATOM 1745 O O . ARG A 1 213 ? 6.504 -11.847 -4.428 1.00 91.75 213 ARG A O 1
ATOM 1752 N N . ALA A 1 214 ? 8.223 -10.991 -5.641 1.00 88.62 214 ALA A N 1
ATOM 1753 C CA . ALA A 1 214 ? 9.251 -11.915 -5.184 1.00 88.62 214 ALA A CA 1
ATOM 1754 C C . ALA A 1 214 ? 9.687 -11.595 -3.747 1.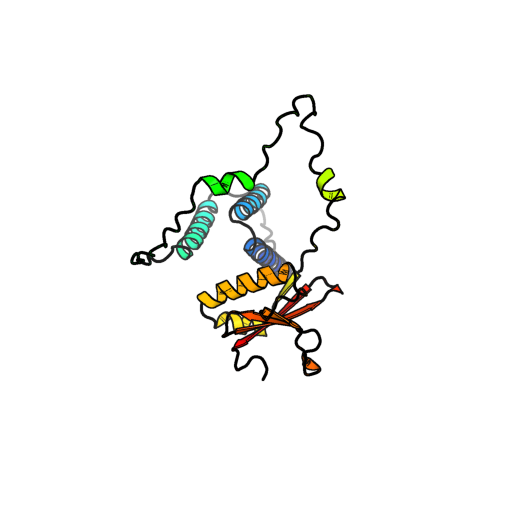00 88.62 214 ALA A C 1
ATOM 1756 O O . ALA A 1 214 ? 9.671 -12.486 -2.916 1.00 88.62 214 ALA A O 1
ATOM 1757 N N . GLU A 1 215 ? 9.934 -10.320 -3.441 1.00 86.81 215 GLU A N 1
ATOM 1758 C CA . GLU A 1 215 ? 10.548 -9.884 -2.172 1.00 86.81 215 GLU A CA 1
ATOM 1759 C C . GLU A 1 215 ? 9.549 -9.595 -1.042 1.00 86.81 215 GLU A C 1
ATOM 1761 O O . GLU A 1 215 ? 9.932 -9.372 0.099 1.00 86.81 215 GLU A O 1
ATOM 1766 N N . ALA A 1 216 ? 8.249 -9.511 -1.335 1.00 72.81 216 ALA A N 1
ATOM 1767 C CA . ALA A 1 216 ? 7.272 -8.985 -0.376 1.00 72.81 216 ALA A CA 1
ATOM 1768 C C . ALA A 1 216 ? 7.081 -9.817 0.910 1.00 72.81 216 ALA A C 1
ATOM 1770 O O . ALA A 1 216 ? 6.396 -9.341 1.818 1.00 72.81 216 ALA A O 1
ATOM 1771 N N . TYR A 1 217 ? 7.601 -11.046 0.972 1.00 72.12 217 TYR A N 1
ATOM 1772 C CA . TYR A 1 217 ? 7.450 -11.943 2.127 1.00 72.12 217 TYR A CA 1
ATOM 1773 C C . TYR A 1 217 ? 8.755 -12.582 2.593 1.00 72.12 217 TYR A C 1
ATOM 1775 O O . TYR A 1 217 ? 8.694 -13.469 3.444 1.00 72.12 217 TYR A O 1
ATOM 1783 N N . ASP A 1 218 ? 9.887 -12.148 2.044 1.00 66.75 218 ASP A N 1
ATOM 1784 C CA . ASP A 1 218 ? 11.190 -12.507 2.599 1.00 66.75 218 ASP A CA 1
ATOM 1785 C C . ASP A 1 218 ? 11.352 -11.804 3.966 1.00 66.75 218 ASP A C 1
ATOM 1787 O O . ASP A 1 218 ? 11.668 -12.488 4.972 1.00 66.75 218 ASP A O 1
#

Foldseek 3Di:
DDDDDDDDDDPVVVVVVVVVVVVVVVVLVPDDPVVNVVVVVVVVVVDPDDDDPVVVVVVVVVVVVVVVVPDDDDDDDDDDDDDDPPDDDPVPVVPPDDDDDPDDDDDDPPPDDPPPVVDVVDDDDQLFAAEAEDPQAVVQLVPDDPVLNVLVVVVVVVCRRPVPDDDDPAKDQDDDDPVSVQWIWGDRPQFKIWIWHQDVVRSYIYTYHIHTPVPPPD

pLDDT: mean 73.18, std 19.65, range [39.19, 98.44]

Radius of gyration: 27.74 Å; chains: 1; bounding box: 73×78×53 Å

Secondary structure (DSSP, 8-state):
----------HHHHHHHHHHHHHHHHHGGGS-HHHHHHHHHHHHHT-----SSHHHHHHHHHHHHHHTT--------------------TTSGGGS---------S---TTS-HHHHTTTTS-S---PPEEEE-HHHHHHHHTS-HHHHHHHHHHHHHHHH-TT--BTTTEEE--SSGGGTT-EEEEETTTEEEEEEEETTTTEEEEEEEEETTTTT-